Protein AF-A0A318V723-F1 (afdb_monomer_lite)

InterPro domains:
  IPR011990 Tetratricopeptide-like helical domain superfamily [G3DSA:1.25.40.10] (109-263)

Structure (mmCIF, N/CA/C/O backbone):
data_AF-A0A318V723-F1
#
_entry.id   AF-A0A318V723-F1
#
loop_
_atom_site.group_PDB
_atom_site.id
_atom_site.type_symbol
_atom_site.label_atom_id
_atom_site.label_alt_id
_atom_site.label_comp_id
_atom_site.label_asym_id
_atom_site.label_entity_id
_atom_site.label_seq_id
_atom_site.pdbx_PDB_ins_code
_atom_site.Cartn_x
_atom_site.Cartn_y
_atom_site.Cartn_z
_atom_site.occupancy
_atom_site.B_iso_or_equiv
_atom_site.auth_seq_id
_atom_site.auth_comp_id
_atom_site.auth_asym_id
_atom_site.auth_atom_id
_atom_site.pdbx_PDB_model_num
ATOM 1 N N . MET A 1 1 ? -24.963 -4.066 21.886 1.00 45.31 1 MET A N 1
ATOM 2 C CA . MET A 1 1 ? -23.843 -3.308 21.286 1.00 45.31 1 MET A CA 1
ATOM 3 C C . MET A 1 1 ? -23.457 -3.828 19.902 1.00 45.31 1 MET A C 1
ATOM 5 O O . MET A 1 1 ? -23.264 -2.997 19.032 1.00 45.31 1 MET A O 1
ATOM 9 N N . GLU A 1 2 ? -23.459 -5.141 19.628 1.00 50.12 2 GLU A N 1
ATOM 10 C CA . GLU A 1 2 ? -23.098 -5.700 18.300 1.00 50.12 2 GLU A CA 1
ATOM 11 C C . GLU A 1 2 ? -23.891 -5.143 17.096 1.00 50.12 2 GLU A C 1
ATOM 13 O O . GLU A 1 2 ? -23.332 -4.980 16.015 1.00 50.12 2 GLU A O 1
ATOM 18 N N . SER A 1 3 ? -25.178 -4.803 17.256 1.00 54.50 3 SER A N 1
ATOM 19 C CA . SER A 1 3 ? -26.012 -4.340 16.129 1.00 54.50 3 SER A CA 1
ATOM 20 C C . SER A 1 3 ? -25.632 -2.943 15.611 1.00 54.50 3 SER A C 1
ATOM 22 O O . SER A 1 3 ? -25.720 -2.682 14.412 1.00 54.50 3 SER A O 1
ATOM 24 N N . GLU A 1 4 ? -25.192 -2.041 16.494 1.00 52.69 4 GLU A N 1
ATOM 25 C CA . GLU A 1 4 ? -24.885 -0.652 16.124 1.00 52.69 4 GLU A CA 1
ATOM 26 C C . GLU A 1 4 ? -23.544 -0.545 15.404 1.00 52.69 4 GLU A C 1
ATOM 28 O O . GLU A 1 4 ? -23.468 0.089 14.354 1.00 52.69 4 GLU A O 1
ATOM 33 N N . SER A 1 5 ? -22.515 -1.239 15.894 1.00 47.25 5 SER A N 1
ATOM 34 C CA . SER A 1 5 ? -21.193 -1.304 15.259 1.00 47.25 5 SER A CA 1
ATOM 35 C C . SER A 1 5 ? -21.270 -1.949 13.872 1.00 47.25 5 SER A C 1
ATOM 37 O O . SER A 1 5 ? -20.664 -1.460 12.920 1.00 47.25 5 SER A O 1
ATOM 39 N N . MET A 1 6 ? -22.080 -3.005 13.727 1.00 49.47 6 MET A N 1
ATOM 40 C CA . MET A 1 6 ? -22.309 -3.674 12.442 1.00 49.47 6 MET A CA 1
ATOM 41 C C . MET A 1 6 ? -23.119 -2.819 11.468 1.00 49.47 6 MET A C 1
ATOM 43 O O . MET A 1 6 ? -22.823 -2.802 10.272 1.00 49.47 6 MET A O 1
ATOM 47 N N . ASN A 1 7 ? -24.108 -2.069 11.956 1.00 56.56 7 ASN A N 1
ATOM 48 C CA . ASN A 1 7 ? -24.810 -1.090 11.130 1.00 56.56 7 ASN A CA 1
ATOM 49 C C . ASN A 1 7 ? -23.893 0.064 10.723 1.00 56.56 7 ASN A C 1
ATOM 51 O O . ASN A 1 7 ? -23.944 0.474 9.568 1.00 56.56 7 ASN A O 1
ATOM 55 N N . ALA A 1 8 ? -23.014 0.533 11.610 1.00 51.28 8 ALA A N 1
ATOM 56 C CA . ALA A 1 8 ? -22.022 1.556 11.302 1.00 51.28 8 ALA A CA 1
ATOM 57 C C . ALA A 1 8 ? -21.006 1.065 10.263 1.00 51.28 8 ALA A C 1
ATOM 59 O O . ALA A 1 8 ? -20.731 1.791 9.313 1.00 51.28 8 ALA A O 1
ATOM 60 N N . LEU A 1 9 ? -20.523 -0.180 10.368 1.00 51.53 9 LEU A N 1
ATOM 61 C CA . LEU A 1 9 ? -19.643 -0.798 9.372 1.00 51.53 9 LEU A CA 1
ATOM 62 C C . LEU A 1 9 ? -20.353 -0.956 8.023 1.00 51.53 9 LEU A C 1
ATOM 64 O O . LEU A 1 9 ? -19.816 -0.551 6.996 1.00 51.53 9 LEU A O 1
ATOM 68 N N . ARG A 1 10 ? -21.581 -1.490 8.006 1.00 58.88 10 ARG A N 1
ATOM 69 C CA . ARG A 1 10 ? -22.381 -1.627 6.777 1.00 58.88 10 ARG A CA 1
ATOM 70 C C . ARG A 1 10 ? -22.708 -0.273 6.155 1.00 58.88 10 ARG A C 1
ATOM 72 O O . ARG A 1 10 ? -22.668 -0.157 4.934 1.00 58.88 10 ARG A O 1
ATOM 79 N N . MET A 1 11 ? -23.000 0.744 6.964 1.00 60.06 11 MET A N 1
ATOM 80 C CA . MET A 1 11 ? -23.183 2.118 6.499 1.00 60.06 11 MET A CA 1
ATOM 81 C C . MET A 1 11 ? -21.880 2.710 5.974 1.00 60.06 11 MET A C 1
ATOM 83 O O . MET A 1 11 ? -21.921 3.355 4.937 1.00 60.06 11 MET A O 1
ATOM 87 N N . LEU A 1 12 ? -20.736 2.465 6.618 1.00 55.38 12 LEU A N 1
ATOM 88 C CA . LEU A 1 12 ? -19.418 2.900 6.152 1.00 55.38 12 LEU A CA 1
ATOM 89 C C . LEU A 1 12 ? -19.073 2.253 4.813 1.00 55.38 12 LEU A C 1
ATOM 91 O O . LEU A 1 12 ? -18.795 2.985 3.873 1.00 55.38 12 LEU A O 1
ATOM 95 N N . LEU A 1 13 ? -19.173 0.927 4.694 1.00 56.81 13 LEU A N 1
ATOM 96 C CA . LEU A 1 13 ? -18.907 0.165 3.466 1.00 56.81 13 LEU A CA 1
ATOM 97 C C . LEU A 1 13 ? -19.849 0.551 2.315 1.00 56.81 13 LEU A C 1
ATOM 99 O O . LEU A 1 13 ? -19.451 0.551 1.151 1.00 56.81 13 LEU A O 1
ATOM 103 N N . LYS A 1 14 ? -21.096 0.915 2.631 1.00 62.28 14 LYS A N 1
ATOM 104 C CA . LYS A 1 14 ? -22.068 1.435 1.658 1.00 62.28 14 LYS A CA 1
ATOM 105 C C . LYS A 1 14 ? -22.007 2.952 1.485 1.00 62.28 14 LYS A C 1
ATOM 107 O O . LYS A 1 14 ? -22.712 3.475 0.628 1.00 62.28 14 LYS A O 1
ATOM 112 N N . SER A 1 15 ? -21.215 3.669 2.284 1.00 51.78 15 SER A N 1
ATOM 113 C CA . SER A 1 15 ? -21.184 5.126 2.228 1.00 51.78 15 SER A CA 1
ATOM 114 C C . SER A 1 15 ? -20.522 5.574 0.938 1.00 51.78 15 SER A C 1
ATOM 116 O O . SER A 1 15 ? -19.463 5.080 0.546 1.00 51.78 15 SER A O 1
ATOM 118 N N . ASP A 1 16 ? -21.109 6.594 0.330 1.00 46.69 16 ASP A N 1
ATOM 119 C CA . ASP A 1 16 ? -20.532 7.341 -0.779 1.00 46.69 16 ASP A CA 1
ATOM 120 C C . ASP A 1 16 ? -19.065 7.721 -0.537 1.00 46.69 16 ASP A C 1
ATOM 122 O O . ASP A 1 16 ? -18.266 7.726 -1.463 1.00 46.69 16 ASP A O 1
ATOM 126 N N . SER A 1 17 ? -18.695 8.037 0.706 1.00 44.44 17 SER A N 1
ATOM 127 C CA . SER A 1 17 ? -17.329 8.395 1.092 1.00 44.44 17 SER A CA 1
ATOM 128 C C . SER A 1 17 ? -16.369 7.210 0.993 1.00 44.44 17 SER A C 1
ATOM 130 O O . SER A 1 17 ? -15.264 7.387 0.490 1.00 44.44 17 SER A O 1
ATOM 132 N N . TYR A 1 18 ? -16.779 6.009 1.421 1.00 52.25 18 TYR A N 1
ATOM 133 C CA . TYR A 1 18 ? -16.008 4.776 1.234 1.00 52.25 18 TYR A CA 1
ATOM 134 C C . TYR A 1 18 ? -15.944 4.387 -0.237 1.00 52.25 18 TYR A C 1
ATOM 136 O O . TYR A 1 18 ? -14.860 4.095 -0.715 1.00 52.25 18 TYR A O 1
ATOM 144 N N . GLN A 1 19 ? -17.049 4.465 -0.982 1.00 55.81 19 GLN A N 1
ATOM 145 C CA . GLN A 1 19 ? -17.063 4.169 -2.420 1.00 55.81 19 GLN A CA 1
ATOM 146 C C . GLN A 1 19 ? -16.217 5.165 -3.237 1.00 55.81 19 GLN A C 1
ATOM 148 O O . GLN A 1 19 ? -15.505 4.778 -4.164 1.00 55.81 19 GLN A O 1
ATOM 153 N N . ARG A 1 20 ? -16.220 6.451 -2.861 1.00 46.50 20 ARG A N 1
ATOM 154 C CA . ARG A 1 20 ? -15.357 7.492 -3.447 1.00 46.50 20 ARG A CA 1
ATOM 155 C C . ARG A 1 20 ? -13.892 7.336 -3.032 1.00 46.50 20 ARG A C 1
ATOM 157 O O . ARG A 1 20 ? -13.014 7.591 -3.851 1.00 46.50 20 ARG A O 1
ATOM 164 N N . ALA A 1 21 ? -13.617 6.921 -1.792 1.00 43.50 21 ALA A N 1
ATOM 165 C CA . ALA A 1 21 ? -12.259 6.727 -1.273 1.00 43.50 21 ALA A CA 1
ATOM 166 C C . ALA A 1 21 ? -11.627 5.389 -1.691 1.00 43.50 21 ALA A C 1
ATOM 168 O O . ALA A 1 21 ? -10.410 5.321 -1.849 1.00 43.50 21 ALA A O 1
ATOM 169 N N . SER A 1 22 ? -12.426 4.336 -1.885 1.00 51.78 22 SER A N 1
ATOM 170 C CA . SER A 1 22 ? -12.007 3.064 -2.480 1.00 51.78 22 SER A CA 1
ATOM 171 C C . SER A 1 22 ? -11.875 3.181 -3.998 1.00 51.78 22 SER A C 1
ATOM 173 O O . SER A 1 22 ? -11.139 2.411 -4.606 1.00 51.78 22 SER A O 1
ATOM 175 N N . SER A 1 23 ? -12.512 4.186 -4.614 1.00 44.44 23 SER A N 1
ATOM 176 C CA . SER A 1 23 ? -12.465 4.517 -6.047 1.00 44.44 23 SER A CA 1
ATOM 177 C C . SER A 1 23 ? -12.903 3.398 -6.998 1.00 44.44 23 SER A C 1
ATOM 179 O O . SER A 1 23 ? -12.717 3.503 -8.209 1.00 44.44 23 SER A O 1
ATOM 181 N N . LEU A 1 24 ? -13.503 2.334 -6.472 1.00 47.03 24 LEU A N 1
ATOM 182 C CA . LEU A 1 24 ? -13.892 1.162 -7.239 1.00 47.03 24 LEU A CA 1
ATOM 183 C C . LEU A 1 24 ? -15.386 0.913 -6.990 1.00 47.03 24 LEU A C 1
ATOM 185 O O . LEU A 1 24 ? -15.737 0.163 -6.081 1.00 47.03 24 LEU A O 1
ATOM 189 N N . PRO A 1 25 ? -16.285 1.527 -7.782 1.00 46.47 25 PRO A N 1
ATOM 190 C CA . PRO A 1 25 ? -17.696 1.147 -7.843 1.00 46.47 25 PRO A CA 1
ATOM 191 C C . PRO A 1 25 ? -17.840 -0.175 -8.615 1.00 46.47 25 PRO A C 1
ATOM 193 O O . PRO A 1 25 ? -18.522 -0.242 -9.631 1.00 46.47 25 PRO A O 1
ATOM 196 N N . ILE A 1 26 ? -17.094 -1.199 -8.209 1.00 55.22 26 ILE A N 1
ATOM 197 C CA . ILE A 1 26 ? -16.857 -2.403 -9.002 1.00 55.22 26 ILE A CA 1
ATOM 198 C C . ILE A 1 26 ? -17.105 -3.572 -8.085 1.00 55.22 26 ILE A C 1
ATOM 200 O O . ILE A 1 26 ? -16.519 -3.641 -7.001 1.00 55.22 26 ILE A O 1
ATOM 204 N N . SER A 1 27 ? -17.957 -4.491 -8.516 1.00 68.50 27 SER A N 1
ATOM 205 C CA . SER A 1 27 ? -18.089 -5.747 -7.797 1.00 68.50 27 SER A CA 1
ATOM 206 C C . SER A 1 27 ? -16.732 -6.457 -7.787 1.00 68.50 27 SER A C 1
ATOM 208 O O . SER A 1 27 ? -15.978 -6.426 -8.766 1.00 68.50 27 SER A O 1
ATOM 210 N N . SER A 1 28 ? -16.395 -7.106 -6.677 1.00 65.00 28 SER A N 1
ATOM 211 C CA . SER A 1 28 ? -15.207 -7.962 -6.587 1.00 65.00 28 SER A CA 1
ATOM 212 C C . SER A 1 28 ? -15.136 -8.953 -7.753 1.00 65.00 28 SER A C 1
ATOM 214 O O . SER A 1 28 ? -14.061 -9.204 -8.299 1.00 65.00 28 SER A O 1
ATOM 216 N N . GLU A 1 29 ? -16.295 -9.432 -8.207 1.00 74.00 29 GLU A N 1
ATOM 217 C CA . GLU A 1 29 ? -16.449 -10.296 -9.369 1.00 74.00 29 GLU A CA 1
ATOM 218 C C . GLU A 1 29 ? -16.016 -9.630 -10.688 1.00 74.00 29 GLU A C 1
ATOM 220 O O . GLU A 1 29 ? -15.272 -10.232 -11.464 1.00 74.00 29 GLU A O 1
ATOM 225 N N . GLU A 1 30 ? -16.416 -8.384 -10.958 1.00 72.25 30 GLU A N 1
ATOM 226 C CA . GLU A 1 30 ? -15.965 -7.627 -12.137 1.00 72.25 30 GLU A CA 1
ATOM 227 C C . GLU A 1 30 ? -14.457 -7.357 -12.106 1.00 72.25 30 GLU A C 1
ATOM 229 O O . GLU A 1 30 ? -13.786 -7.419 -13.145 1.00 72.25 30 GLU A O 1
ATOM 234 N N . LEU A 1 31 ? -13.900 -7.113 -10.920 1.00 70.62 31 LEU A N 1
ATOM 235 C CA . LEU A 1 31 ? -12.469 -6.897 -10.732 1.00 70.62 31 LEU A CA 1
ATOM 236 C C . LEU A 1 31 ? -11.674 -8.199 -10.928 1.00 70.62 31 LEU A C 1
ATOM 238 O O . LEU A 1 31 ? -10.640 -8.203 -11.602 1.00 70.62 31 LEU A O 1
ATOM 242 N N . LEU A 1 32 ? -12.203 -9.327 -10.444 1.00 76.38 32 LEU A N 1
ATOM 243 C CA . LEU A 1 32 ? -11.656 -10.663 -10.680 1.00 76.38 32 LEU A CA 1
ATOM 244 C C . LEU A 1 32 ? -11.694 -11.023 -12.171 1.00 76.38 32 LEU A C 1
ATOM 246 O O . LEU A 1 32 ? -10.684 -11.458 -12.731 1.00 76.38 32 LEU A O 1
ATOM 250 N N . ARG A 1 33 ? -12.831 -10.787 -12.842 1.00 82.25 33 ARG A N 1
ATOM 251 C CA . ARG A 1 33 ? -12.988 -10.990 -14.294 1.00 82.25 33 ARG A CA 1
ATOM 252 C C . ARG A 1 33 ? -11.999 -10.131 -15.074 1.00 82.25 33 ARG A C 1
ATOM 254 O O . ARG A 1 33 ? -11.328 -10.635 -15.972 1.00 82.25 33 ARG A O 1
ATOM 261 N N . SER A 1 34 ? -11.839 -8.869 -14.685 1.00 76.38 34 SER A N 1
ATOM 262 C CA . SER A 1 34 ? -10.861 -7.941 -15.258 1.00 76.38 34 SER A CA 1
ATOM 263 C C . SER A 1 34 ? -9.422 -8.443 -15.099 1.00 76.38 34 SER A C 1
ATOM 265 O O . SER A 1 34 ? -8.654 -8.465 -16.063 1.00 76.38 34 SER A O 1
ATOM 267 N N . GLN A 1 35 ? -9.049 -8.934 -13.917 1.00 80.88 35 GLN A N 1
ATOM 268 C CA . GLN A 1 35 ? -7.707 -9.464 -13.667 1.00 80.88 35 GLN A CA 1
ATOM 269 C C . GLN A 1 35 ? -7.440 -10.769 -14.436 1.00 80.88 35 GLN A C 1
ATOM 271 O O . GLN A 1 35 ? -6.352 -10.970 -14.985 1.00 80.88 35 GLN A O 1
ATOM 276 N N . GLN A 1 36 ? -8.423 -11.668 -14.509 1.00 86.69 36 GLN A N 1
ATOM 277 C CA . GLN A 1 36 ? -8.334 -12.893 -15.307 1.00 86.69 36 GLN A CA 1
ATOM 278 C C . GLN A 1 36 ? -8.217 -12.577 -16.802 1.00 86.69 36 GLN A C 1
ATOM 280 O O . GLN A 1 36 ? -7.409 -13.194 -17.507 1.00 86.69 36 GLN A O 1
ATOM 285 N N . ALA A 1 37 ? -8.967 -11.581 -17.274 1.00 86.62 37 ALA A N 1
ATOM 286 C CA . ALA A 1 37 ? -8.897 -11.072 -18.633 1.00 86.62 37 ALA A CA 1
ATOM 287 C C . ALA A 1 37 ? -7.502 -10.496 -18.940 1.00 86.62 37 ALA A C 1
ATOM 289 O O . ALA A 1 37 ? -6.914 -10.855 -19.962 1.00 86.62 37 ALA A O 1
ATOM 290 N N . GLU A 1 38 ? -6.908 -9.708 -18.032 1.00 86.56 38 GLU A N 1
ATOM 291 C CA . GLU A 1 38 ? -5.526 -9.225 -18.167 1.00 86.56 38 GLU A CA 1
ATOM 292 C C . GLU A 1 38 ? -4.511 -10.380 -18.178 1.00 86.56 38 GLU A C 1
ATOM 294 O O . GLU A 1 38 ? -3.646 -10.423 -19.057 1.00 86.56 38 GLU A O 1
ATOM 299 N N . LYS A 1 39 ? -4.606 -11.340 -17.244 1.00 87.19 39 LYS A N 1
ATOM 300 C CA . LYS A 1 39 ? -3.708 -12.512 -17.184 1.00 87.19 39 LYS A CA 1
ATOM 301 C C . LYS A 1 39 ? -3.762 -13.308 -18.492 1.00 87.19 39 LYS A C 1
ATOM 303 O O . LYS A 1 39 ? -2.718 -13.686 -19.032 1.00 87.19 39 LYS A O 1
ATOM 308 N N . THR A 1 40 ? -4.961 -13.528 -19.024 1.00 90.75 40 THR A N 1
ATOM 309 C CA . THR A 1 40 ? -5.186 -14.258 -20.280 1.00 90.75 40 THR A CA 1
ATOM 310 C C . THR A 1 40 ? -4.622 -13.491 -21.473 1.00 90.75 40 THR A C 1
ATOM 312 O O . THR A 1 40 ? -3.816 -14.039 -22.230 1.00 90.75 40 THR A O 1
ATOM 315 N N . TRP A 1 41 ? -4.946 -12.200 -21.587 1.00 91.25 41 TRP A N 1
ATOM 316 C CA . TRP A 1 41 ? -4.414 -11.330 -22.633 1.00 91.25 41 TRP A CA 1
ATOM 317 C C . TRP A 1 41 ? -2.886 -11.258 -22.581 1.00 91.25 41 TRP A C 1
ATOM 319 O O . TRP A 1 41 ? -2.220 -11.378 -23.610 1.00 91.25 41 TRP A O 1
ATOM 329 N N . SER A 1 42 ? -2.301 -11.127 -21.387 1.00 86.31 42 SER A N 1
ATOM 330 C CA . SER A 1 42 ? -0.852 -11.060 -21.201 1.00 86.31 42 SER A CA 1
ATOM 331 C C . SER A 1 42 ? -0.166 -12.363 -21.600 1.00 86.31 42 SER A C 1
ATOM 333 O O . SER A 1 42 ? 0.915 -12.304 -22.181 1.00 86.31 42 SER A O 1
ATOM 335 N N . LYS A 1 43 ? -0.760 -13.532 -21.322 1.00 89.50 43 LYS A N 1
ATOM 336 C CA . LYS A 1 43 ? -0.227 -14.825 -21.784 1.00 89.50 43 LYS A CA 1
ATOM 337 C C . LYS A 1 43 ? -0.243 -14.913 -23.311 1.00 89.50 43 LYS A C 1
ATOM 339 O O . LYS A 1 43 ? 0.779 -15.257 -23.900 1.00 89.50 43 LYS A O 1
ATOM 344 N N . GLN A 1 44 ? -1.354 -14.533 -23.941 1.00 89.31 44 GLN A N 1
ATOM 345 C CA . GLN A 1 44 ? -1.508 -14.568 -25.400 1.00 89.31 44 GLN A CA 1
ATOM 346 C C . GLN A 1 44 ? -0.583 -13.569 -26.117 1.00 89.31 44 GLN A C 1
ATOM 348 O O . GLN A 1 44 ? -0.021 -13.879 -27.164 1.00 89.31 44 GLN A O 1
ATOM 353 N N . ASN A 1 45 ? -0.358 -12.390 -25.532 1.00 85.88 45 ASN A N 1
ATOM 354 C CA . ASN A 1 45 ? 0.403 -11.307 -26.161 1.00 85.88 45 ASN A CA 1
ATOM 355 C C . ASN A 1 45 ? 1.873 -11.220 -25.713 1.00 85.88 45 ASN A C 1
ATOM 357 O O . ASN A 1 45 ? 2.616 -10.372 -26.217 1.00 85.88 45 ASN A O 1
ATOM 361 N N . ARG A 1 46 ? 2.338 -12.106 -24.817 1.00 83.50 46 ARG A N 1
ATOM 362 C CA . ARG A 1 46 ? 3.730 -12.117 -24.319 1.00 83.50 46 ARG A CA 1
ATOM 363 C C . ARG A 1 46 ? 4.751 -12.210 -25.455 1.00 83.50 46 ARG A C 1
ATOM 365 O O . ARG A 1 46 ? 5.750 -11.494 -25.453 1.00 83.50 46 ARG A O 1
ATOM 372 N N . LEU A 1 47 ? 4.483 -13.066 -26.439 1.00 82.38 47 LEU A N 1
ATOM 373 C CA . LEU A 1 47 ? 5.381 -13.302 -27.573 1.00 82.38 47 LEU A CA 1
ATOM 374 C C . LEU A 1 47 ? 5.328 -12.178 -28.616 1.00 82.38 47 LEU A C 1
ATOM 376 O O . LEU A 1 47 ? 6.344 -11.872 -29.238 1.00 82.38 47 LEU A O 1
ATOM 380 N N . ALA A 1 48 ? 4.172 -11.532 -28.790 1.00 80.31 48 ALA A N 1
ATOM 381 C CA . ALA A 1 48 ? 4.003 -10.460 -29.770 1.00 80.31 48 ALA A CA 1
ATOM 382 C C . ALA A 1 48 ? 4.860 -9.229 -29.431 1.00 80.31 48 ALA A C 1
ATOM 384 O O . ALA A 1 48 ? 5.458 -8.624 -30.324 1.00 80.31 48 ALA A O 1
ATOM 385 N N . GLY A 1 49 ? 4.972 -8.891 -28.141 1.00 76.69 49 GLY A N 1
ATOM 386 C CA . GLY A 1 49 ? 5.842 -7.807 -27.680 1.00 76.69 49 GLY A CA 1
ATOM 387 C C . GLY A 1 49 ? 7.327 -8.113 -27.869 1.00 76.69 49 GLY A C 1
ATOM 388 O O . GLY A 1 49 ? 8.054 -7.289 -28.423 1.00 76.69 49 GLY A O 1
ATOM 389 N N . LEU A 1 50 ? 7.751 -9.325 -27.490 1.00 78.75 50 LEU A N 1
ATOM 390 C CA . LEU A 1 50 ? 9.145 -9.767 -27.608 1.00 78.75 50 LEU A CA 1
ATOM 391 C C . LEU A 1 50 ? 9.646 -9.757 -29.055 1.00 78.75 50 LEU A C 1
ATOM 393 O O . LEU A 1 50 ? 10.767 -9.326 -29.313 1.00 78.75 50 LEU A O 1
ATOM 397 N N . ARG A 1 51 ? 8.815 -10.178 -30.016 1.00 83.94 51 ARG A N 1
ATOM 398 C CA . ARG A 1 51 ? 9.192 -10.176 -31.440 1.00 83.94 51 ARG A CA 1
ATOM 399 C C . ARG A 1 51 ? 9.505 -8.769 -31.951 1.00 83.94 51 ARG A C 1
ATOM 401 O O . ARG A 1 51 ? 10.516 -8.581 -32.623 1.00 83.94 51 ARG A O 1
ATOM 408 N N . LYS A 1 52 ? 8.681 -7.773 -31.603 1.00 81.25 52 LYS A N 1
ATOM 409 C CA . LYS A 1 52 ? 8.895 -6.379 -32.032 1.00 81.25 52 LYS A CA 1
ATOM 410 C C . LYS A 1 52 ? 10.144 -5.768 -31.396 1.00 81.25 52 LYS A C 1
ATOM 412 O O . LYS A 1 52 ? 10.913 -5.120 -32.098 1.00 81.25 52 LYS A O 1
ATOM 417 N N . SER A 1 53 ? 10.380 -5.997 -30.100 1.00 78.00 53 SER A N 1
ATOM 418 C CA . SER A 1 53 ? 11.594 -5.498 -29.438 1.00 78.00 53 SER A CA 1
ATOM 419 C C . SER A 1 53 ? 12.862 -6.138 -30.000 1.00 78.00 53 SER A C 1
ATOM 421 O O . SER A 1 53 ? 13.860 -5.450 -30.190 1.00 78.00 53 SER A O 1
ATOM 423 N N . LEU A 1 54 ? 12.812 -7.436 -30.311 1.00 83.88 54 LEU A N 1
ATOM 424 C CA . LEU A 1 54 ? 13.951 -8.164 -30.863 1.00 83.88 54 LEU A CA 1
ATOM 425 C C . LEU A 1 54 ? 14.278 -7.690 -32.287 1.00 83.88 54 LEU A C 1
ATOM 427 O O . LEU A 1 54 ? 15.447 -7.508 -32.607 1.00 83.88 54 LEU A O 1
ATOM 431 N N . TYR A 1 55 ? 13.263 -7.384 -33.102 1.00 87.06 55 TYR A N 1
ATOM 432 C CA . TYR A 1 55 ? 13.461 -6.789 -34.427 1.00 87.06 55 TYR A CA 1
ATOM 433 C C . TYR A 1 55 ? 14.129 -5.407 -34.360 1.00 87.06 55 TYR A C 1
ATOM 435 O O . TYR A 1 55 ? 15.078 -5.150 -35.094 1.00 87.06 55 TYR A O 1
ATOM 443 N N . ILE A 1 56 ? 13.685 -4.534 -33.445 1.00 82.62 56 ILE A N 1
ATOM 444 C CA . ILE A 1 56 ? 14.295 -3.206 -33.242 1.00 82.62 56 ILE A CA 1
ATOM 445 C C . ILE A 1 56 ? 15.758 -3.340 -32.801 1.00 82.62 56 ILE A C 1
ATOM 447 O O . ILE A 1 56 ? 16.615 -2.609 -33.291 1.00 82.62 56 ILE A O 1
ATOM 451 N N . LEU A 1 57 ? 16.055 -4.287 -31.907 1.00 82.00 57 LEU A N 1
ATOM 452 C CA . LEU A 1 57 ? 17.413 -4.535 -31.427 1.00 82.00 57 LEU A CA 1
ATOM 453 C C . LEU A 1 57 ? 18.323 -5.060 -32.546 1.00 82.00 57 LEU A C 1
ATOM 455 O O . LEU A 1 57 ? 19.419 -4.536 -32.727 1.00 82.00 57 LEU A O 1
ATOM 459 N N . LEU A 1 58 ? 17.858 -6.033 -33.338 1.00 87.44 58 LEU A N 1
ATOM 460 C CA . LEU A 1 58 ? 18.599 -6.537 -34.500 1.00 87.44 58 LEU A CA 1
ATOM 461 C C . LEU A 1 58 ? 18.862 -5.433 -35.531 1.00 87.44 58 LEU A C 1
ATOM 463 O O . LEU A 1 58 ? 19.972 -5.331 -36.048 1.00 87.44 58 LEU A O 1
ATOM 467 N N . LEU A 1 59 ? 17.872 -4.578 -35.795 1.00 87.88 59 LEU A N 1
ATOM 468 C CA . LEU A 1 59 ? 18.021 -3.447 -36.708 1.00 87.88 59 LEU A CA 1
ATOM 469 C C . LEU A 1 59 ? 19.028 -2.417 -36.169 1.00 87.88 59 LEU A C 1
ATOM 471 O O . LEU A 1 59 ? 19.852 -1.917 -36.928 1.00 87.88 59 LEU A O 1
ATOM 475 N N . GLY A 1 60 ? 19.027 -2.165 -34.856 1.00 83.31 60 GLY A N 1
ATOM 476 C CA . GLY A 1 60 ? 20.031 -1.327 -34.194 1.00 83.31 60 GLY A CA 1
ATOM 477 C C . GLY A 1 60 ? 21.454 -1.880 -34.328 1.00 83.31 60 GLY A C 1
ATOM 478 O O . GLY A 1 60 ? 22.367 -1.136 -34.683 1.00 83.31 60 GLY A O 1
ATOM 479 N N . ILE A 1 61 ? 21.640 -3.190 -34.125 1.00 83.44 61 ILE A N 1
ATOM 480 C CA . ILE A 1 61 ? 22.938 -3.863 -34.313 1.00 83.44 61 ILE A CA 1
ATOM 481 C C . ILE A 1 61 ? 23.406 -3.752 -35.769 1.00 83.44 61 ILE A C 1
ATOM 483 O O . ILE A 1 61 ? 24.572 -3.450 -36.018 1.00 83.44 61 ILE A O 1
ATOM 487 N N . LEU A 1 62 ? 22.507 -3.960 -36.735 1.00 89.19 62 LEU A N 1
ATOM 488 C CA . LEU A 1 62 ? 22.835 -3.831 -38.156 1.00 89.19 62 LEU A CA 1
ATOM 489 C C . LEU A 1 62 ? 23.301 -2.414 -38.509 1.00 89.19 62 LEU A C 1
ATOM 491 O O . LEU A 1 62 ? 24.306 -2.267 -39.201 1.00 89.19 62 LEU A O 1
ATOM 495 N N . VAL A 1 63 ? 22.623 -1.381 -38.001 1.00 85.69 63 VAL A N 1
ATOM 496 C CA . VAL A 1 63 ? 23.016 0.020 -38.226 1.00 85.69 63 VAL A CA 1
ATOM 497 C C . VAL A 1 63 ? 24.396 0.309 -37.634 1.00 85.69 63 VAL A C 1
ATOM 499 O O . VAL A 1 63 ? 25.225 0.911 -38.311 1.00 85.69 63 VAL A O 1
ATOM 502 N N . ILE A 1 64 ? 24.687 -0.165 -36.418 1.00 81.88 64 ILE A N 1
ATOM 503 C CA . ILE A 1 64 ? 26.012 0.009 -35.797 1.00 81.88 64 ILE A CA 1
ATOM 504 C C . ILE A 1 64 ? 27.102 -0.683 -36.612 1.00 81.88 64 ILE A C 1
ATOM 506 O O . ILE A 1 64 ? 28.154 -0.095 -36.861 1.00 81.88 64 ILE A O 1
ATOM 510 N N . ASN A 1 65 ? 26.853 -1.910 -37.069 1.00 83.75 65 ASN A N 1
ATOM 511 C CA . ASN A 1 65 ? 27.816 -2.635 -37.892 1.00 83.75 65 ASN A CA 1
ATOM 512 C C . ASN A 1 65 ? 28.080 -1.917 -39.221 1.00 83.75 65 ASN A C 1
ATOM 514 O O . ASN A 1 65 ? 29.231 -1.826 -39.637 1.00 83.75 65 ASN A O 1
ATOM 518 N N . LEU A 1 66 ? 27.048 -1.353 -39.856 1.00 86.44 66 LEU A N 1
ATOM 519 C CA . LEU A 1 66 ? 27.209 -0.552 -41.072 1.00 86.44 66 LEU A CA 1
ATOM 520 C C . LEU A 1 66 ? 28.031 0.717 -40.820 1.00 86.44 66 LEU A C 1
ATOM 522 O O . LEU A 1 66 ? 28.928 1.016 -41.602 1.00 86.44 66 LEU A O 1
ATOM 526 N N . ILE A 1 67 ? 27.785 1.425 -39.713 1.00 81.69 67 ILE A N 1
ATOM 527 C CA . ILE A 1 67 ? 28.585 2.593 -39.312 1.00 81.69 67 ILE A CA 1
ATOM 528 C C . ILE A 1 67 ? 30.051 2.180 -39.125 1.00 81.69 67 ILE A C 1
ATOM 530 O O . ILE A 1 67 ? 30.940 2.810 -39.688 1.00 81.69 67 ILE A O 1
ATOM 534 N N . ASN A 1 68 ? 30.323 1.082 -38.421 1.00 79.00 68 ASN A N 1
ATOM 535 C CA . ASN A 1 68 ? 31.694 0.610 -38.219 1.00 79.00 68 ASN A CA 1
ATOM 536 C C . ASN A 1 68 ? 32.396 0.234 -39.534 1.00 79.00 68 ASN A C 1
ATOM 538 O O . ASN A 1 68 ? 33.581 0.513 -39.684 1.00 79.00 68 ASN A O 1
ATOM 542 N N . ILE A 1 69 ? 31.680 -0.354 -40.499 1.00 84.06 69 ILE A N 1
ATOM 543 C CA . ILE A 1 69 ? 32.233 -0.673 -41.826 1.00 84.06 69 ILE A CA 1
ATOM 544 C C . ILE A 1 69 ? 32.573 0.605 -42.603 1.00 84.06 69 ILE A C 1
ATOM 546 O O . ILE A 1 69 ? 33.625 0.675 -43.232 1.00 84.06 69 ILE A O 1
ATOM 550 N N . VAL A 1 70 ? 31.704 1.617 -42.552 1.00 82.75 70 VAL A N 1
ATOM 551 C CA . VAL A 1 70 ? 31.884 2.874 -43.296 1.00 82.75 70 VAL A CA 1
ATOM 552 C C . VAL A 1 70 ? 32.977 3.755 -42.678 1.00 82.75 70 VAL A C 1
ATOM 554 O O . VAL A 1 70 ? 33.742 4.380 -43.408 1.00 82.75 70 VAL A O 1
ATOM 557 N N . PHE A 1 71 ? 33.080 3.799 -41.347 1.00 75.19 71 PHE A N 1
ATOM 558 C CA . PHE A 1 71 ? 33.964 4.725 -40.627 1.00 75.19 71 PHE A CA 1
ATOM 559 C C . PHE A 1 71 ? 35.303 4.127 -40.172 1.00 75.19 71 PHE A C 1
ATOM 561 O O . PHE A 1 71 ? 36.095 4.839 -39.556 1.00 75.19 71 PHE A O 1
ATOM 568 N N . ALA A 1 72 ? 35.604 2.866 -40.495 1.00 70.88 72 ALA A N 1
ATOM 569 C CA . ALA A 1 72 ? 36.911 2.255 -40.238 1.00 70.88 72 ALA A CA 1
ATOM 570 C C . ALA A 1 72 ? 37.733 2.061 -41.531 1.00 70.88 72 ALA A C 1
ATOM 572 O O . ALA A 1 72 ? 38.028 0.918 -41.902 1.00 70.88 72 ALA A O 1
ATOM 573 N N . PRO A 1 73 ? 38.137 3.132 -42.247 1.00 67.44 73 PRO A N 1
ATOM 574 C CA . PRO A 1 73 ? 39.031 2.975 -43.383 1.00 67.44 73 PRO A CA 1
ATOM 575 C C . PRO A 1 73 ? 40.392 2.482 -42.878 1.00 67.44 73 PRO A C 1
ATOM 577 O O . PRO A 1 73 ? 41.058 3.133 -42.070 1.00 67.44 73 PRO A O 1
ATOM 580 N N . LYS A 1 74 ? 40.811 1.312 -43.371 1.00 70.56 74 LYS A N 1
ATOM 581 C CA . LYS A 1 74 ? 42.086 0.660 -43.018 1.00 70.56 74 LYS A CA 1
ATOM 582 C C . LYS A 1 74 ? 43.318 1.534 -43.292 1.00 70.56 74 LYS A C 1
ATOM 584 O O . LYS A 1 74 ? 44.378 1.278 -42.734 1.00 70.56 74 LYS A O 1
ATOM 589 N N . GLU A 1 75 ? 43.184 2.563 -44.123 1.00 71.25 75 GLU A N 1
ATOM 590 C CA . GLU A 1 75 ? 44.297 3.384 -44.607 1.00 71.25 75 GLU A CA 1
ATOM 591 C C . GLU A 1 75 ? 44.798 4.439 -43.605 1.00 71.25 75 GLU A C 1
ATOM 593 O O . GLU A 1 75 ? 45.911 4.935 -43.753 1.00 71.25 75 GLU A O 1
ATOM 598 N N . LEU A 1 76 ? 44.052 4.748 -42.536 1.00 64.25 76 LEU A N 1
ATOM 599 C CA . LEU A 1 76 ? 44.491 5.732 -41.528 1.00 64.25 76 LEU A CA 1
ATOM 600 C C . LEU A 1 76 ? 45.540 5.196 -40.536 1.00 64.25 76 LEU A C 1
ATOM 602 O O . LEU A 1 76 ? 46.125 5.975 -39.783 1.00 64.25 76 LEU A O 1
ATOM 606 N N . TYR A 1 77 ? 45.809 3.887 -40.542 1.00 69.19 77 TYR A N 1
ATOM 607 C CA . TYR A 1 77 ? 46.700 3.234 -39.573 1.00 69.19 77 TYR A CA 1
ATOM 608 C C . TYR A 1 77 ? 48.174 3.657 -39.695 1.00 69.19 77 TYR A C 1
ATOM 610 O O . TYR A 1 77 ? 48.938 3.484 -38.751 1.00 69.19 77 TYR A O 1
ATOM 618 N N . GLY A 1 78 ? 48.585 4.208 -40.843 1.00 81.19 78 GLY A N 1
ATOM 619 C CA . GLY A 1 78 ? 49.971 4.628 -41.075 1.00 81.19 78 GLY A CA 1
ATOM 620 C C . GLY A 1 78 ? 50.321 6.018 -40.536 1.00 81.19 78 GLY A C 1
ATOM 621 O O . GLY A 1 78 ? 51.499 6.308 -40.345 1.00 81.19 78 GLY A O 1
ATOM 622 N N . SER A 1 79 ? 49.324 6.873 -40.286 1.00 83.75 79 SER A N 1
ATOM 623 C CA . SER A 1 79 ? 49.547 8.320 -40.114 1.00 83.75 79 SER A CA 1
ATOM 624 C C . SER A 1 79 ? 49.266 8.846 -38.704 1.00 83.75 79 SER A C 1
ATOM 626 O O . SER A 1 79 ? 49.622 9.982 -38.400 1.00 83.75 79 SER A O 1
ATOM 628 N N . VAL A 1 80 ? 48.617 8.058 -37.840 1.00 87.69 80 VAL A N 1
ATOM 629 C CA . VAL A 1 80 ? 48.173 8.494 -36.504 1.00 87.69 80 VAL A CA 1
ATOM 630 C C . VAL A 1 80 ? 48.799 7.604 -35.424 1.00 87.69 80 VAL A C 1
ATOM 632 O O . VAL A 1 80 ? 48.807 6.385 -35.584 1.00 87.69 80 VAL A O 1
ATOM 635 N N . PRO A 1 81 ? 49.290 8.160 -34.297 1.00 93.12 81 PRO A N 1
ATOM 636 C CA . PRO A 1 81 ? 49.771 7.354 -33.179 1.00 93.12 81 PRO A CA 1
ATOM 637 C C . PRO A 1 81 ? 48.713 6.363 -32.670 1.00 93.12 81 PRO A C 1
ATOM 639 O O . PRO A 1 81 ? 47.569 6.742 -32.408 1.00 93.12 81 PRO A O 1
ATOM 642 N N . ASN A 1 82 ? 49.116 5.107 -32.452 1.00 86.88 82 ASN A N 1
ATOM 643 C CA . ASN A 1 82 ? 48.221 4.002 -32.080 1.00 86.88 82 ASN A CA 1
ATOM 644 C C . ASN A 1 82 ? 47.290 4.318 -30.895 1.00 86.88 82 ASN A C 1
ATOM 646 O O . ASN A 1 82 ? 46.116 3.960 -30.920 1.00 86.88 82 ASN A O 1
ATOM 650 N N . TYR A 1 83 ? 47.786 5.004 -29.859 1.00 89.44 83 TYR A N 1
ATOM 651 C CA . TYR A 1 83 ? 46.979 5.319 -28.675 1.00 89.44 83 TYR A CA 1
ATOM 652 C C . TYR A 1 83 ? 45.788 6.229 -29.002 1.00 89.44 83 TYR A C 1
ATOM 654 O O . TYR A 1 83 ? 44.715 6.049 -28.436 1.00 89.44 83 TYR A O 1
ATOM 662 N N . LEU A 1 84 ? 45.957 7.171 -29.935 1.00 87.81 84 LEU A N 1
ATOM 663 C CA . LEU A 1 84 ? 44.921 8.128 -30.317 1.00 87.81 84 LEU A CA 1
ATOM 664 C C . LEU A 1 84 ? 43.850 7.460 -31.188 1.00 87.81 84 LEU A C 1
ATOM 666 O O . LEU A 1 84 ? 42.666 7.765 -31.076 1.00 87.81 84 LEU A O 1
ATOM 670 N N . TYR A 1 85 ? 44.253 6.483 -32.002 1.00 85.12 85 TYR A N 1
ATOM 671 C CA . TYR A 1 85 ? 43.316 5.628 -32.725 1.00 85.12 85 TYR A CA 1
ATOM 672 C C . TYR A 1 85 ? 42.448 4.804 -31.761 1.00 85.12 85 TYR A C 1
ATOM 674 O O . TYR A 1 85 ? 41.219 4.854 -31.837 1.00 85.12 85 TYR A O 1
ATOM 682 N N . TYR A 1 86 ? 43.060 4.091 -30.807 1.00 85.06 86 TYR A N 1
ATOM 683 C CA . TYR A 1 86 ? 42.308 3.254 -29.867 1.00 85.06 86 TYR A CA 1
ATOM 684 C C . TYR A 1 86 ? 41.373 4.058 -28.959 1.00 85.06 86 TYR A C 1
ATOM 686 O O . TYR A 1 86 ? 40.270 3.591 -28.670 1.00 85.06 86 TYR A O 1
ATOM 694 N N . THR A 1 87 ? 41.756 5.268 -28.538 1.00 87.62 87 THR A N 1
ATOM 695 C CA . THR A 1 87 ? 40.863 6.130 -27.748 1.00 87.62 87 THR A CA 1
ATOM 696 C C . THR A 1 87 ? 39.653 6.586 -28.558 1.00 87.62 87 THR A C 1
ATOM 698 O O . THR A 1 87 ? 38.537 6.519 -28.047 1.00 87.62 87 THR A O 1
ATOM 701 N N . LEU A 1 88 ? 39.827 6.977 -29.825 1.00 85.31 88 LEU A N 1
ATOM 702 C CA . LEU A 1 88 ? 38.709 7.341 -30.704 1.00 85.31 88 LEU A CA 1
ATOM 703 C C . LEU A 1 88 ? 37.761 6.164 -30.950 1.00 85.31 88 LEU A C 1
ATOM 705 O O . LEU A 1 88 ? 36.542 6.325 -30.877 1.00 85.31 88 LEU A O 1
ATOM 709 N N . VAL A 1 89 ? 38.312 4.969 -31.177 1.00 83.19 89 VAL A N 1
ATOM 710 C CA . VAL A 1 89 ? 37.522 3.740 -31.317 1.00 83.19 89 VAL A CA 1
ATOM 711 C C . VAL A 1 89 ? 36.733 3.460 -30.036 1.00 83.19 89 VAL A C 1
ATOM 713 O O . VAL A 1 89 ? 35.525 3.231 -30.101 1.00 83.19 89 VAL A O 1
ATOM 716 N N . ALA A 1 90 ? 37.369 3.542 -28.864 1.00 86.69 90 ALA A N 1
ATOM 717 C CA . ALA A 1 90 ? 36.699 3.339 -27.580 1.00 86.69 90 ALA A CA 1
ATOM 718 C C . ALA A 1 90 ? 35.570 4.359 -27.339 1.00 86.69 90 ALA A C 1
ATOM 720 O O . ALA A 1 90 ? 34.470 3.972 -26.940 1.00 86.69 90 ALA A O 1
ATOM 721 N N . ILE A 1 91 ? 35.802 5.643 -27.635 1.00 88.56 91 ILE A N 1
ATOM 722 C CA . ILE A 1 91 ? 34.781 6.699 -27.534 1.00 88.56 91 ILE A CA 1
ATOM 723 C C . ILE A 1 91 ? 33.599 6.399 -28.464 1.00 88.56 91 ILE A C 1
ATOM 725 O O . ILE A 1 91 ? 32.449 6.490 -28.036 1.00 88.56 91 ILE A O 1
ATOM 729 N N . SER A 1 92 ? 33.866 5.992 -29.708 1.00 84.12 92 SER A N 1
ATOM 730 C CA . SER A 1 92 ? 32.822 5.606 -30.666 1.00 84.12 92 SER A CA 1
ATOM 731 C C . SER A 1 92 ? 31.966 4.448 -30.139 1.00 84.12 92 SER A C 1
ATOM 733 O O . SER A 1 92 ? 30.735 4.520 -30.165 1.00 84.12 92 SER A O 1
ATOM 735 N N . TYR A 1 93 ? 32.583 3.406 -29.571 1.00 85.56 93 TYR A N 1
ATOM 736 C CA . TYR A 1 93 ? 31.845 2.300 -28.951 1.00 85.56 93 TYR A CA 1
ATOM 737 C C . TYR A 1 93 ? 30.976 2.756 -27.772 1.00 85.56 93 TYR A C 1
ATOM 739 O O . TYR A 1 93 ? 29.817 2.346 -27.683 1.00 85.56 93 TYR A O 1
ATOM 747 N N . LEU A 1 94 ? 31.490 3.627 -26.899 1.00 89.44 94 LEU A N 1
ATOM 748 C CA . LEU A 1 94 ? 30.720 4.167 -25.774 1.00 89.44 94 LEU A CA 1
ATOM 749 C C . LEU A 1 94 ? 29.523 5.006 -26.244 1.00 89.44 94 LEU A C 1
ATOM 751 O O . LEU A 1 94 ? 28.425 4.853 -25.707 1.00 89.44 94 LEU A O 1
ATOM 755 N N . LEU A 1 95 ? 29.701 5.840 -27.273 1.00 88.00 95 LEU A N 1
ATOM 756 C CA . LEU A 1 95 ? 28.613 6.623 -27.870 1.00 88.00 95 LEU A CA 1
ATOM 757 C C . LEU A 1 95 ? 27.539 5.721 -28.490 1.00 88.00 95 LEU A C 1
ATOM 759 O O . LEU A 1 95 ? 26.349 5.940 -28.264 1.00 88.00 95 LEU A O 1
ATOM 763 N N . ASN A 1 96 ? 27.940 4.672 -29.211 1.00 82.94 96 ASN A N 1
ATOM 764 C CA . ASN A 1 96 ? 27.011 3.696 -29.783 1.00 82.94 96 ASN A CA 1
ATOM 765 C C . ASN A 1 96 ? 26.235 2.928 -28.702 1.00 82.94 96 ASN A C 1
ATOM 767 O O . ASN A 1 96 ? 25.033 2.694 -28.848 1.00 82.94 96 ASN A O 1
ATOM 771 N N . LEU A 1 97 ? 26.893 2.572 -27.595 1.00 86.19 97 LEU A N 1
ATOM 772 C CA . LEU A 1 97 ? 26.252 1.909 -26.460 1.00 86.19 97 LEU A CA 1
ATOM 773 C C . LEU A 1 97 ? 25.250 2.837 -25.758 1.00 86.19 97 LEU A C 1
ATOM 775 O O . LEU A 1 97 ? 24.125 2.422 -25.470 1.00 86.19 97 LEU A O 1
ATOM 779 N N . ALA A 1 98 ? 25.610 4.108 -25.560 1.00 89.19 98 ALA A N 1
ATOM 780 C CA . ALA A 1 98 ? 24.705 5.122 -25.023 1.00 89.19 98 ALA A CA 1
ATOM 781 C C . ALA A 1 98 ? 23.488 5.350 -25.939 1.00 89.19 98 ALA A C 1
ATOM 783 O O . ALA A 1 98 ? 22.353 5.421 -25.459 1.00 89.19 98 ALA A O 1
ATOM 784 N N . LEU A 1 99 ? 23.696 5.394 -27.260 1.00 86.62 99 LEU A N 1
ATOM 785 C CA . LEU A 1 99 ? 22.622 5.517 -28.246 1.00 86.62 99 LEU A CA 1
ATOM 786 C C . LEU A 1 99 ? 21.690 4.296 -28.221 1.00 86.62 99 LEU A C 1
ATOM 788 O O . LEU A 1 99 ? 20.469 4.461 -28.194 1.00 86.62 99 LEU A O 1
ATOM 792 N N . CYS A 1 100 ? 22.242 3.078 -28.161 1.00 84.12 100 CYS A N 1
ATOM 793 C CA . CYS A 1 100 ? 21.458 1.850 -28.000 1.00 84.12 100 CYS A CA 1
ATOM 794 C C . CYS A 1 100 ? 20.593 1.897 -26.746 1.00 84.12 100 CYS A C 1
ATOM 796 O O . CYS A 1 100 ? 19.392 1.630 -26.810 1.00 84.12 100 CYS A O 1
ATOM 798 N N . TRP A 1 101 ? 21.189 2.269 -25.614 1.00 88.31 101 TRP A N 1
ATOM 799 C CA . TRP A 1 101 ? 20.479 2.383 -24.347 1.00 88.31 101 TRP A CA 1
ATOM 800 C C . TRP A 1 101 ? 19.333 3.398 -24.429 1.00 88.31 101 TRP A C 1
ATOM 802 O O . TRP A 1 101 ? 18.206 3.109 -24.022 1.00 88.31 101 TRP A O 1
ATOM 812 N N . TYR A 1 102 ? 19.582 4.562 -25.035 1.00 89.88 102 TYR A N 1
ATOM 813 C CA . TYR A 1 102 ? 18.560 5.584 -25.253 1.00 89.88 102 TYR A CA 1
ATOM 814 C C . TYR A 1 102 ? 17.399 5.078 -26.129 1.00 89.88 102 TYR A C 1
ATOM 816 O O . TYR A 1 102 ? 16.228 5.255 -25.775 1.00 89.88 102 TYR A O 1
ATOM 824 N N . VAL A 1 103 ? 17.700 4.406 -27.247 1.00 86.06 103 VAL A N 1
ATOM 825 C CA . VAL A 1 103 ? 16.686 3.826 -28.143 1.00 86.06 103 VAL A CA 1
ATOM 826 C C . VAL A 1 103 ? 15.874 2.745 -27.427 1.00 86.06 103 VAL A C 1
ATOM 828 O O . VAL A 1 103 ? 14.647 2.721 -27.565 1.00 86.06 103 VAL A O 1
ATOM 8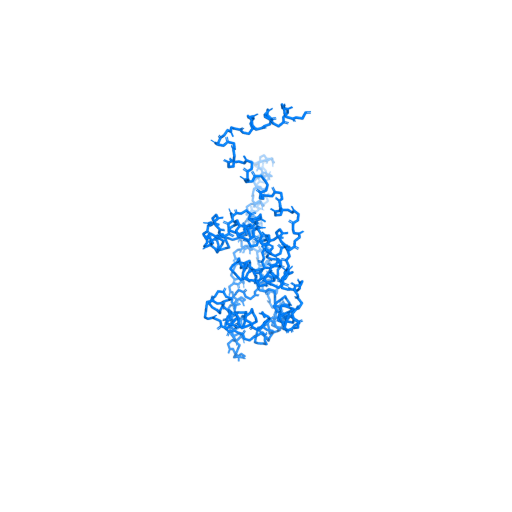31 N N . LEU A 1 104 ? 16.513 1.895 -26.618 1.00 84.88 104 LEU A N 1
ATOM 832 C CA . LEU A 1 104 ? 15.835 0.879 -25.807 1.00 84.88 104 LEU A CA 1
ATOM 833 C C . LEU A 1 104 ? 14.875 1.511 -24.794 1.00 84.88 104 LEU A C 1
ATOM 835 O O . LEU A 1 104 ? 13.703 1.131 -24.752 1.00 84.88 104 LEU A O 1
ATOM 839 N N . LEU A 1 105 ? 15.320 2.523 -24.042 1.00 87.69 105 LEU A N 1
ATOM 840 C CA . LEU A 1 105 ? 14.474 3.238 -23.081 1.00 87.69 105 LEU A CA 1
ATOM 841 C C . LEU A 1 105 ? 13.261 3.894 -23.756 1.00 87.69 105 LEU A C 1
ATOM 843 O O . LEU A 1 105 ? 12.132 3.781 -23.269 1.00 87.69 105 LEU A O 1
ATOM 847 N N . LYS A 1 106 ? 13.469 4.564 -24.897 1.00 87.44 106 LYS A N 1
ATOM 848 C CA . LYS A 1 106 ? 12.387 5.227 -25.639 1.00 87.44 106 LYS A CA 1
ATOM 849 C C . LYS A 1 106 ? 11.400 4.211 -26.220 1.00 87.44 106 LYS A C 1
ATOM 851 O O . LYS A 1 106 ? 10.189 4.397 -26.096 1.00 87.44 106 LYS A O 1
ATOM 856 N N . SER A 1 107 ? 11.902 3.111 -26.781 1.00 83.50 107 SER A N 1
ATOM 857 C CA . SER A 1 107 ? 11.081 2.021 -27.327 1.00 83.50 107 SER A CA 1
ATOM 858 C C . SER A 1 107 ? 10.255 1.340 -26.242 1.00 83.50 107 SER A C 1
ATOM 860 O O . SER A 1 107 ? 9.081 1.048 -26.458 1.00 83.50 107 SER A O 1
ATOM 862 N N . PHE A 1 108 ? 10.828 1.153 -25.051 1.00 83.69 108 PHE A N 1
ATOM 863 C CA . PHE A 1 108 ? 10.128 0.585 -23.905 1.00 83.69 108 PHE A CA 1
ATOM 864 C C . PHE A 1 108 ? 8.952 1.460 -23.451 1.00 83.69 108 PHE A C 1
ATOM 866 O O . PHE A 1 108 ? 7.852 0.944 -23.253 1.00 83.69 108 PHE A O 1
ATOM 873 N N . LYS A 1 109 ? 9.126 2.788 -23.378 1.00 86.19 109 LYS A N 1
ATOM 874 C CA . LYS A 1 109 ? 8.024 3.721 -23.066 1.00 86.19 109 LYS A CA 1
ATOM 875 C C . LYS A 1 109 ? 6.907 3.668 -24.114 1.00 86.19 109 LYS A C 1
ATOM 877 O O . LYS A 1 109 ? 5.731 3.594 -23.761 1.00 86.19 109 LYS A O 1
ATOM 882 N N . THR A 1 110 ? 7.253 3.667 -25.401 1.00 84.81 110 THR A N 1
ATOM 883 C CA . THR A 1 110 ? 6.267 3.556 -26.493 1.00 84.81 110 THR A CA 1
ATOM 884 C C . THR A 1 110 ? 5.546 2.207 -26.471 1.00 84.81 110 THR A C 1
ATOM 886 O O . THR A 1 110 ? 4.334 2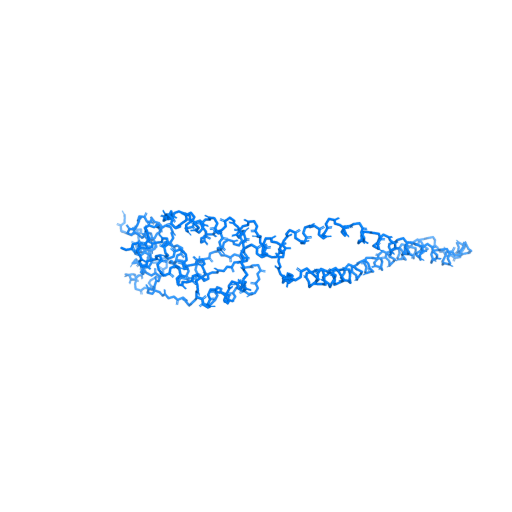.140 -26.693 1.00 84.81 110 THR A O 1
ATOM 889 N N . PHE A 1 111 ? 6.268 1.132 -26.148 1.00 82.44 111 PHE A N 1
ATOM 890 C CA . PHE A 1 111 ? 5.708 -0.204 -25.985 1.00 82.44 111 PHE A CA 1
ATOM 891 C C . PHE A 1 111 ? 4.716 -0.266 -24.822 1.00 82.44 111 PHE A C 1
ATOM 893 O O . PHE A 1 111 ? 3.629 -0.812 -24.995 1.00 82.44 111 PHE A O 1
ATOM 900 N N . GLN A 1 112 ? 5.036 0.336 -23.671 1.00 83.56 112 GLN A N 1
ATOM 901 C CA . GLN A 1 112 ? 4.107 0.417 -22.541 1.00 83.56 112 GLN A CA 1
ATOM 902 C C . GLN A 1 112 ? 2.805 1.128 -22.926 1.00 83.56 112 GLN A C 1
ATOM 904 O O . GLN A 1 112 ? 1.734 0.586 -22.668 1.00 83.56 112 GLN A O 1
ATOM 909 N N . LYS A 1 113 ? 2.884 2.276 -23.617 1.00 86.31 113 LYS A N 1
ATOM 910 C CA . LYS A 1 113 ? 1.697 3.006 -24.101 1.00 86.31 113 LYS A CA 1
ATOM 911 C C . LYS A 1 113 ? 0.862 2.185 -25.085 1.00 86.31 113 LYS A C 1
ATOM 913 O O . LYS A 1 113 ? -0.353 2.112 -24.950 1.00 86.31 113 LYS A O 1
ATOM 918 N N . SER A 1 114 ? 1.516 1.530 -26.044 1.00 84.94 114 SER A N 1
ATOM 919 C CA . SER A 1 114 ? 0.834 0.692 -27.044 1.00 84.94 114 SER A CA 1
ATOM 920 C C . SER A 1 114 ? 0.186 -0.540 -26.413 1.00 84.94 114 SER A C 1
ATOM 922 O O . SER A 1 114 ? -0.885 -0.975 -26.819 1.00 84.94 114 SER A O 1
ATOM 924 N N . ARG A 1 115 ? 0.836 -1.125 -25.403 1.00 84.81 115 ARG A N 1
ATOM 925 C CA . ARG A 1 115 ? 0.273 -2.227 -24.624 1.00 84.81 115 ARG A CA 1
ATOM 926 C C . ARG A 1 115 ? -0.951 -1.765 -23.838 1.00 84.81 115 ARG A C 1
ATOM 928 O O . ARG A 1 115 ? -1.925 -2.504 -23.801 1.00 84.81 115 ARG A O 1
ATOM 935 N N . LEU A 1 116 ? -0.892 -0.579 -23.231 1.00 85.25 116 LEU A N 1
ATOM 936 C CA . LEU A 1 116 ? -2.008 -0.003 -22.485 1.00 85.25 116 LEU A CA 1
ATOM 937 C C . LEU A 1 116 ? -3.229 0.195 -23.391 1.00 85.25 116 LEU A C 1
ATOM 939 O O . LEU A 1 116 ? -4.303 -0.284 -23.054 1.00 85.25 116 LEU A O 1
ATOM 943 N N . SER A 1 117 ? -3.045 0.790 -24.575 1.00 89.38 117 SER A N 1
ATOM 944 C CA . SER A 1 117 ? -4.149 1.023 -25.515 1.00 89.38 117 SER A CA 1
ATOM 945 C C . SER A 1 117 ? -4.743 -0.272 -26.077 1.00 89.38 117 SER A C 1
ATOM 947 O O . SER A 1 117 ? -5.957 -0.380 -26.225 1.00 89.38 117 SER A O 1
ATOM 949 N N . LEU A 1 118 ? -3.919 -1.288 -26.359 1.00 88.38 118 LEU A N 1
ATOM 950 C CA . LEU A 1 118 ? -4.417 -2.604 -26.774 1.00 88.38 118 LEU A CA 1
ATOM 951 C C . LEU A 1 118 ? -5.177 -3.316 -25.650 1.00 88.38 118 LEU A C 1
ATOM 953 O O . LEU A 1 118 ? -6.161 -4.002 -25.925 1.00 88.38 118 LEU A O 1
ATOM 957 N N . LEU A 1 119 ? -4.727 -3.162 -24.401 1.00 85.88 119 LEU A N 1
ATOM 958 C CA . LEU A 1 119 ? -5.430 -3.693 -23.237 1.00 85.88 119 LEU A CA 1
ATOM 959 C C . LEU A 1 119 ? -6.784 -2.985 -23.081 1.00 85.88 119 LEU A C 1
ATOM 961 O O . LEU A 1 119 ? -7.803 -3.654 -22.984 1.00 85.88 119 LEU A O 1
ATOM 965 N N . GLU A 1 120 ? -6.821 -1.657 -23.169 1.00 88.62 120 GLU A N 1
ATOM 966 C CA . GLU A 1 120 ? -8.054 -0.863 -23.113 1.00 88.62 120 GLU A CA 1
ATOM 967 C C . GLU A 1 120 ? -9.051 -1.264 -24.213 1.00 88.62 120 GLU A C 1
ATOM 969 O O . GLU A 1 120 ? -10.225 -1.514 -23.937 1.00 88.62 120 GLU A O 1
ATOM 974 N N . GLN A 1 121 ? -8.585 -1.427 -25.456 1.00 91.62 121 GLN A N 1
ATOM 975 C CA . GLN A 1 121 ? -9.417 -1.917 -26.560 1.00 91.62 121 GLN A CA 1
ATOM 976 C C . GLN A 1 121 ? -9.940 -3.334 -26.313 1.00 91.62 121 GLN A C 1
ATOM 978 O O . GLN A 1 121 ? -11.097 -3.624 -26.622 1.00 91.62 121 GLN A O 1
ATOM 983 N N . TYR A 1 122 ? -9.108 -4.222 -25.763 1.00 88.88 122 TYR A N 1
ATOM 984 C CA . TYR A 1 122 ? -9.520 -5.577 -25.413 1.00 88.88 122 TYR A CA 1
ATOM 985 C C . TYR A 1 122 ? -10.608 -5.567 -24.336 1.00 88.88 122 TYR A C 1
ATOM 987 O O . TYR A 1 122 ? -11.614 -6.256 -24.482 1.00 88.88 122 TYR A O 1
ATOM 995 N N . PHE A 1 123 ? -10.453 -4.752 -23.296 1.00 88.44 123 PHE A N 1
ATOM 996 C CA . PHE A 1 123 ? -11.461 -4.588 -22.252 1.00 88.44 123 PHE A CA 1
ATOM 997 C C . PHE A 1 123 ? -12.769 -4.034 -22.823 1.00 88.44 123 PHE A C 1
ATOM 999 O O . PHE A 1 123 ? -13.816 -4.660 -22.658 1.00 88.44 123 PHE A O 1
ATOM 1006 N N . LYS A 1 124 ? -12.697 -2.961 -23.622 1.00 91.31 124 LYS A N 1
ATOM 1007 C CA . LYS A 1 124 ? -13.856 -2.374 -24.310 1.00 91.31 124 LYS A CA 1
ATOM 1008 C C . LYS A 1 124 ? -14.586 -3.389 -25.194 1.00 91.31 124 LYS A C 1
ATOM 1010 O O . LYS A 1 124 ? -15.811 -3.446 -25.179 1.00 91.31 124 LYS A O 1
ATOM 1015 N N . LYS A 1 125 ? -13.850 -4.222 -25.940 1.00 94.00 125 LYS A N 1
ATOM 1016 C CA . LYS A 1 125 ? -14.422 -5.273 -26.800 1.00 94.00 125 LYS A CA 1
ATOM 1017 C C . LYS A 1 125 ? -15.176 -6.343 -26.003 1.00 94.00 125 LYS A C 1
ATOM 1019 O O . LYS A 1 125 ? -16.150 -6.888 -26.507 1.00 94.00 125 LYS A O 1
ATOM 1024 N N . ASN A 1 126 ? -14.727 -6.640 -24.786 1.00 88.69 126 ASN A N 1
ATOM 1025 C CA . ASN A 1 126 ? -15.357 -7.622 -23.903 1.00 88.69 126 ASN A CA 1
ATOM 1026 C C . ASN A 1 126 ? -16.387 -6.996 -22.946 1.00 88.69 126 ASN A C 1
ATOM 1028 O O . ASN A 1 126 ? -16.850 -7.680 -22.039 1.00 88.69 126 ASN A O 1
ATOM 1032 N N . ASN A 1 127 ? -16.738 -5.717 -23.135 1.00 90.31 127 ASN A N 1
ATOM 1033 C CA . ASN A 1 127 ? -17.617 -4.961 -22.242 1.00 90.31 127 ASN A CA 1
ATOM 1034 C C . ASN A 1 127 ? -17.141 -4.973 -20.772 1.00 90.31 127 ASN A C 1
ATOM 1036 O O . ASN A 1 127 ? -17.944 -5.031 -19.847 1.00 90.31 127 ASN A O 1
ATOM 1040 N N . LEU A 1 128 ? -15.819 -4.962 -20.571 1.00 86.06 128 LEU A N 1
ATOM 1041 C CA . LEU A 1 128 ? -15.167 -4.874 -19.266 1.00 86.06 128 LEU A CA 1
ATOM 1042 C C . LEU A 1 128 ? -14.665 -3.449 -19.043 1.00 86.06 128 LEU A C 1
ATOM 1044 O O . LEU A 1 128 ? -14.203 -2.785 -19.976 1.00 86.06 128 LEU A O 1
ATOM 1048 N N . VAL A 1 129 ? -14.694 -2.993 -17.796 1.00 77.25 129 VAL A N 1
ATOM 1049 C CA . VAL A 1 129 ? -14.154 -1.684 -17.429 1.00 77.25 129 VAL A CA 1
ATOM 1050 C C . VAL A 1 129 ? -12.638 -1.789 -17.268 1.00 77.25 129 VAL A C 1
ATOM 1052 O O . VAL A 1 129 ? -12.118 -2.658 -16.571 1.00 77.25 129 VAL A O 1
ATOM 1055 N N . PHE A 1 130 ? -11.911 -0.915 -17.958 1.00 77.88 130 PHE A N 1
ATOM 1056 C CA . PHE A 1 130 ? -10.456 -0.883 -17.919 1.00 77.88 130 PHE A CA 1
ATOM 1057 C C . PHE A 1 130 ? -9.960 -0.022 -16.754 1.00 77.88 130 PHE A C 1
ATOM 1059 O O . PHE A 1 130 ? -10.213 1.181 -16.715 1.00 77.88 130 PHE A O 1
ATOM 1066 N N . TYR A 1 131 ? -9.200 -0.621 -15.838 1.00 75.00 131 TYR A N 1
ATOM 1067 C CA . TYR A 1 131 ? -8.591 0.100 -14.721 1.00 75.00 131 TYR A CA 1
ATOM 1068 C C . TYR A 1 131 ? -7.099 0.265 -14.971 1.00 75.00 131 TYR A C 1
ATOM 1070 O O . TYR A 1 131 ? -6.317 -0.670 -14.815 1.00 75.00 131 TYR A O 1
ATOM 1078 N N . GLU A 1 132 ? -6.677 1.477 -15.318 1.00 68.25 132 GLU A N 1
ATOM 1079 C CA . GLU A 1 132 ? -5.262 1.778 -15.570 1.00 68.25 132 GLU A CA 1
ATOM 1080 C C . GLU A 1 132 ? -4.374 1.425 -14.359 1.00 68.25 132 GLU A C 1
ATOM 1082 O O . GLU A 1 132 ? -3.239 0.967 -14.503 1.00 68.25 132 GLU A O 1
ATOM 1087 N N . LYS A 1 133 ? -4.934 1.564 -13.151 1.00 65.50 133 LYS A N 1
ATOM 1088 C CA . LYS A 1 133 ? -4.274 1.286 -11.873 1.00 65.50 133 LYS A CA 1
ATOM 1089 C C . LYS A 1 133 ? -4.539 -0.119 -11.319 1.00 65.50 133 LYS A C 1
ATOM 1091 O O . LYS A 1 133 ? -4.173 -0.366 -10.175 1.00 65.50 133 LYS A O 1
ATOM 1096 N N . ILE A 1 134 ? -5.100 -1.061 -12.092 1.00 64.38 134 ILE A N 1
ATOM 1097 C CA . ILE A 1 134 ? -5.397 -2.421 -11.587 1.00 64.38 134 ILE A CA 1
ATOM 1098 C C . ILE A 1 134 ? -4.150 -3.127 -11.039 1.00 64.38 134 ILE A C 1
ATOM 1100 O O . ILE A 1 134 ? -4.242 -3.898 -10.095 1.00 64.38 134 ILE A O 1
ATOM 1104 N N . LYS A 1 135 ? -2.962 -2.809 -11.569 1.00 61.12 135 LYS A N 1
ATOM 1105 C CA . LYS A 1 135 ? -1.687 -3.361 -11.083 1.00 61.12 135 LYS A CA 1
ATOM 1106 C C . LYS A 1 135 ? -1.297 -2.904 -9.681 1.00 61.12 135 LYS A C 1
ATOM 1108 O O . LYS A 1 135 ? -0.474 -3.559 -9.057 1.00 61.12 135 LYS A O 1
ATOM 1113 N N . LEU A 1 136 ? -1.843 -1.781 -9.220 1.00 54.19 136 LEU A N 1
ATOM 1114 C CA . LEU A 1 136 ? -1.638 -1.275 -7.862 1.00 54.19 136 LEU A CA 1
ATOM 1115 C C . LEU A 1 136 ? -2.601 -1.930 -6.864 1.00 54.19 136 LEU A C 1
ATOM 1117 O O . LEU A 1 136 ? -2.503 -1.688 -5.666 1.00 54.19 136 LEU A O 1
ATOM 1121 N N . ILE A 1 137 ? -3.548 -2.728 -7.357 1.00 56.28 137 ILE A N 1
ATOM 1122 C CA . ILE A 1 137 ? -4.568 -3.384 -6.557 1.00 56.28 137 ILE A CA 1
ATOM 1123 C C . ILE A 1 137 ? -4.234 -4.875 -6.527 1.00 56.28 137 ILE A C 1
ATOM 1125 O O . ILE A 1 137 ? -4.338 -5.571 -7.541 1.00 56.28 137 ILE A O 1
ATOM 1129 N N . ASN A 1 138 ? -3.837 -5.394 -5.364 1.00 61.28 138 ASN A N 1
ATOM 1130 C CA . ASN A 1 138 ? -3.700 -6.834 -5.194 1.00 61.28 138 ASN A CA 1
ATOM 1131 C C . ASN A 1 138 ? -5.102 -7.450 -5.107 1.00 61.28 138 ASN A C 1
ATOM 1133 O O . ASN A 1 138 ? -5.731 -7.478 -4.052 1.00 61.28 138 ASN A O 1
ATOM 1137 N N . VAL A 1 139 ? -5.609 -7.912 -6.247 1.00 63.75 139 VAL A N 1
ATOM 1138 C CA . VAL A 1 139 ? -6.948 -8.509 -6.357 1.00 63.75 139 VAL A CA 1
ATOM 1139 C C . VAL A 1 139 ? -7.112 -9.713 -5.437 1.00 63.75 139 VAL A C 1
ATOM 1141 O O . VAL A 1 139 ? -8.162 -9.860 -4.824 1.00 63.75 139 VAL A O 1
ATOM 1144 N N . ASP A 1 140 ? -6.072 -10.537 -5.283 1.00 63.25 140 ASP A N 1
ATOM 1145 C CA . ASP A 1 140 ? -6.121 -11.691 -4.380 1.00 63.25 140 ASP A CA 1
ATOM 1146 C C . ASP A 1 140 ? -6.307 -11.219 -2.932 1.00 63.25 140 ASP A C 1
ATOM 1148 O O . ASP A 1 140 ? -7.045 -11.828 -2.161 1.00 63.25 140 ASP A O 1
ATOM 1152 N N . ALA A 1 141 ? -5.719 -10.075 -2.582 1.00 59.41 141 ALA A N 1
ATOM 1153 C CA . ALA A 1 141 ? -5.918 -9.467 -1.280 1.00 59.41 141 ALA A CA 1
ATOM 1154 C C . ALA A 1 141 ? -7.284 -8.786 -1.114 1.00 59.41 141 ALA A C 1
ATOM 1156 O O . ALA A 1 141 ? -7.821 -8.828 -0.017 1.00 59.41 141 ALA A O 1
ATOM 1157 N N . LEU A 1 142 ? -7.876 -8.222 -2.174 1.00 58.38 142 LEU A N 1
ATOM 1158 C CA . LEU A 1 142 ? -9.270 -7.743 -2.168 1.00 58.38 142 LEU A CA 1
ATOM 1159 C C . LEU A 1 142 ? -10.276 -8.890 -1.999 1.00 58.38 142 LEU A C 1
ATOM 1161 O O . LEU A 1 142 ? -11.257 -8.749 -1.280 1.00 58.38 142 LEU A O 1
ATOM 1165 N N . VAL A 1 143 ? -10.037 -10.031 -2.645 1.00 66.00 143 VAL A N 1
ATOM 1166 C CA . VAL A 1 143 ? -10.885 -11.226 -2.513 1.00 66.00 143 VAL A CA 1
ATOM 1167 C C . VAL A 1 143 ? -10.727 -11.842 -1.127 1.00 66.00 143 VAL A C 1
ATOM 1169 O O . VAL A 1 143 ? -11.712 -12.221 -0.499 1.00 66.00 143 VAL A O 1
ATOM 1172 N N . ASN A 1 144 ? -9.494 -11.929 -0.623 1.00 64.81 144 ASN A N 1
ATOM 1173 C CA . ASN A 1 144 ? -9.258 -12.342 0.758 1.00 64.81 144 ASN A CA 1
ATOM 1174 C C . ASN A 1 144 ? -9.888 -11.349 1.729 1.00 64.81 144 ASN A C 1
ATOM 1176 O O . ASN A 1 144 ? -10.466 -11.771 2.718 1.00 64.81 144 ASN A O 1
ATOM 1180 N N . LEU A 1 145 ? -9.844 -10.054 1.423 1.00 62.22 145 LEU A N 1
ATOM 1181 C CA . LEU A 1 145 ? -10.528 -9.032 2.191 1.00 62.22 145 LEU A CA 1
ATOM 1182 C C . LEU A 1 145 ? -12.037 -9.274 2.225 1.00 62.22 145 LEU A C 1
ATOM 1184 O O . LEU A 1 145 ? -12.609 -9.310 3.302 1.00 62.22 145 LEU A O 1
ATOM 1188 N N . GLU A 1 146 ? -12.694 -9.464 1.088 1.00 64.19 146 GLU A N 1
ATOM 1189 C CA . GLU A 1 146 ? -14.134 -9.724 1.072 1.00 64.19 146 GLU A CA 1
ATOM 1190 C C . GLU A 1 146 ? -14.478 -10.971 1.896 1.00 64.19 146 GLU A C 1
ATOM 1192 O O . GLU A 1 146 ? -15.372 -10.921 2.733 1.00 64.19 146 GLU A O 1
ATOM 1197 N N . LYS A 1 147 ? -13.666 -12.032 1.791 1.00 68.19 147 LYS A N 1
ATOM 1198 C CA . LYS A 1 147 ? -13.777 -13.215 2.657 1.00 68.19 147 LYS A CA 1
ATOM 1199 C C . LYS A 1 147 ? -13.546 -12.906 4.133 1.00 68.19 147 LYS A C 1
ATOM 1201 O O . LYS A 1 147 ? -14.225 -13.483 4.972 1.00 68.19 147 LYS A O 1
ATOM 1206 N N . HIS A 1 148 ? -12.600 -12.031 4.471 1.00 65.44 148 HIS A N 1
ATOM 1207 C CA . HIS A 1 148 ? -12.371 -11.583 5.844 1.00 65.44 148 HIS A CA 1
ATOM 1208 C C . HIS A 1 148 ? -13.524 -10.713 6.345 1.00 65.44 148 HIS A C 1
ATOM 1210 O O . HIS A 1 148 ? -13.873 -10.826 7.510 1.00 65.44 148 HIS A O 1
ATOM 1216 N N . ILE A 1 149 ? -14.154 -9.905 5.487 1.00 62.69 149 ILE A N 1
ATOM 1217 C CA . ILE A 1 149 ? -15.346 -9.120 5.820 1.00 62.69 149 ILE A CA 1
ATOM 1218 C C . ILE A 1 149 ? -16.535 -10.057 6.054 1.00 62.69 149 ILE A C 1
ATOM 1220 O O . ILE A 1 149 ? -17.176 -9.950 7.092 1.00 62.69 149 ILE A O 1
ATOM 1224 N N . GLU A 1 150 ? -16.787 -11.017 5.164 1.00 65.38 150 GLU A N 1
ATOM 1225 C CA . GLU A 1 150 ? -17.825 -12.045 5.327 1.00 65.38 150 GLU A CA 1
ATOM 1226 C C . GLU A 1 150 ? -17.570 -12.933 6.555 1.00 65.38 150 GLU A C 1
ATOM 1228 O O . GLU A 1 150 ? -18.490 -13.257 7.303 1.00 65.38 150 GLU A O 1
ATOM 1233 N N . ALA A 1 151 ? -16.313 -13.293 6.825 1.00 64.00 151 ALA A N 1
ATOM 1234 C CA . ALA A 1 151 ? -15.935 -13.984 8.054 1.00 64.00 151 ALA A CA 1
ATOM 1235 C C . ALA A 1 151 ? -16.123 -13.080 9.284 1.00 64.00 151 ALA A C 1
ATOM 1237 O O . ALA A 1 151 ? -16.586 -13.552 10.320 1.00 64.00 151 ALA A O 1
ATOM 1238 N N . SER A 1 152 ? -15.846 -11.779 9.165 1.00 57.72 152 SER A N 1
ATOM 1239 C CA . SER A 1 152 ? -16.075 -10.782 10.215 1.00 57.72 152 SER A CA 1
ATOM 1240 C C . SER A 1 152 ? -17.550 -10.427 10.404 1.00 57.72 152 SER A C 1
ATOM 1242 O O . SER A 1 152 ? -17.900 -9.888 11.447 1.00 57.72 152 SER A O 1
ATOM 1244 N N . GLU A 1 153 ? -18.450 -10.797 9.482 1.00 56.25 153 GLU A N 1
ATOM 1245 C CA . GLU A 1 153 ? -19.889 -10.795 9.772 1.00 56.25 153 GLU A CA 1
ATOM 1246 C C . GLU A 1 153 ? -20.233 -11.777 10.907 1.00 56.25 153 GLU A C 1
ATOM 1248 O O . GLU A 1 153 ? -21.288 -11.650 11.524 1.00 56.25 153 GLU A O 1
ATOM 1253 N N . LYS A 1 154 ? -19.314 -12.697 11.248 1.00 61.41 154 LYS A N 1
ATOM 1254 C CA . LYS A 1 154 ? -19.337 -13.511 12.475 1.00 61.41 154 LYS A CA 1
ATOM 1255 C C . LYS A 1 154 ? -18.538 -12.899 13.643 1.00 61.41 154 LYS A C 1
ATOM 1257 O O . LYS A 1 154 ? -18.220 -13.610 14.589 1.00 61.41 154 LYS A O 1
ATOM 1262 N N . ALA A 1 155 ? -18.249 -11.598 13.582 1.00 58.00 155 ALA A N 1
ATOM 1263 C CA . ALA A 1 155 ? -17.638 -10.762 14.618 1.00 58.00 155 ALA A CA 1
ATOM 1264 C C . ALA A 1 155 ? -16.291 -11.263 15.168 1.00 58.00 155 ALA A C 1
ATOM 1266 O O . ALA A 1 155 ? -16.011 -11.120 16.357 1.00 58.00 155 ALA A O 1
ATOM 1267 N N . ASP A 1 156 ? -15.424 -11.813 14.313 1.00 84.56 156 ASP A N 1
ATOM 1268 C CA . ASP A 1 156 ? -14.042 -12.050 14.726 1.00 84.56 156 ASP A CA 1
ATOM 1269 C C . ASP A 1 156 ? -13.284 -10.716 14.812 1.00 84.56 156 ASP A C 1
ATOM 1271 O O . ASP A 1 156 ? -12.871 -10.115 13.815 1.00 84.56 156 ASP A O 1
ATOM 1275 N N . VAL A 1 157 ? -13.156 -10.238 16.044 1.00 88.62 157 VAL A N 1
ATOM 1276 C CA . VAL A 1 157 ? -12.504 -8.987 16.425 1.00 88.62 157 VAL A CA 1
ATOM 1277 C C . VAL A 1 157 ? -11.053 -8.929 15.929 1.00 88.62 157 VAL A C 1
ATOM 1279 O O . VAL A 1 157 ? -10.590 -7.866 15.497 1.00 88.62 157 VAL A O 1
ATOM 1282 N N . ASP A 1 158 ? -10.363 -10.072 15.921 1.00 89.56 158 ASP A N 1
ATOM 1283 C CA . ASP A 1 158 ? -8.973 -10.178 15.477 1.00 89.56 158 ASP A CA 1
ATOM 1284 C C . ASP A 1 158 ? -8.861 -9.959 13.963 1.00 89.56 158 ASP A C 1
ATOM 1286 O O . ASP A 1 158 ? -7.973 -9.241 13.499 1.00 89.56 158 ASP A O 1
ATOM 1290 N N . SER A 1 159 ? -9.814 -10.476 13.181 1.00 83.94 159 SER A N 1
ATOM 1291 C CA . SER A 1 159 ? -9.865 -10.264 11.729 1.00 83.94 159 SER A CA 1
ATOM 1292 C C . SER A 1 159 ? -10.013 -8.781 11.354 1.00 83.94 159 SER A C 1
ATOM 1294 O O . SER A 1 159 ? -9.354 -8.312 10.422 1.00 83.94 159 SER A O 1
ATOM 1296 N N . LEU A 1 160 ? -10.823 -8.008 12.090 1.00 84.50 160 LEU A N 1
ATOM 1297 C CA . LEU A 1 160 ? -10.958 -6.560 11.863 1.00 84.50 160 LEU A CA 1
ATOM 1298 C C . LEU A 1 160 ? -9.664 -5.801 12.186 1.00 84.50 160 LEU A C 1
ATOM 1300 O O . LEU A 1 160 ? -9.284 -4.879 11.458 1.00 84.50 160 LEU A O 1
ATOM 1304 N N . PHE A 1 161 ? -8.973 -6.194 13.259 1.00 91.88 161 PHE A N 1
ATOM 1305 C CA . PHE A 1 161 ? -7.677 -5.624 13.617 1.00 91.88 161 PHE A CA 1
ATOM 1306 C C . PHE A 1 161 ? -6.607 -5.927 12.567 1.00 91.88 161 PHE A C 1
ATOM 1308 O O . PHE A 1 161 ? -5.939 -5.007 12.091 1.00 91.88 161 PHE A O 1
ATOM 1315 N N . GLU A 1 162 ? -6.450 -7.196 12.188 1.00 89.12 162 GLU A N 1
ATOM 1316 C CA . GLU A 1 162 ? -5.473 -7.618 11.184 1.00 89.12 162 GLU A CA 1
ATOM 1317 C C . GLU A 1 162 ? -5.743 -6.929 9.846 1.00 89.12 162 GLU A C 1
ATOM 1319 O O . GLU A 1 162 ? -4.808 -6.475 9.184 1.00 89.12 162 GLU A O 1
ATOM 1324 N N . PHE A 1 163 ? -7.017 -6.743 9.486 1.00 84.25 163 PHE A N 1
ATOM 1325 C CA . PHE A 1 163 ? -7.365 -6.017 8.275 1.00 84.25 163 PHE A CA 1
ATOM 1326 C C . PHE A 1 163 ? -7.030 -4.520 8.357 1.00 84.25 163 PHE A C 1
ATOM 1328 O O . PHE A 1 163 ? -6.422 -3.966 7.437 1.00 84.25 163 PHE A O 1
ATOM 1335 N N . SER A 1 164 ? -7.348 -3.859 9.473 1.00 89.75 164 SER A N 1
ATOM 1336 C CA . SER A 1 164 ? -6.886 -2.488 9.705 1.00 89.75 164 SER A CA 1
ATOM 1337 C C . SER A 1 164 ? -5.363 -2.386 9.590 1.00 89.75 16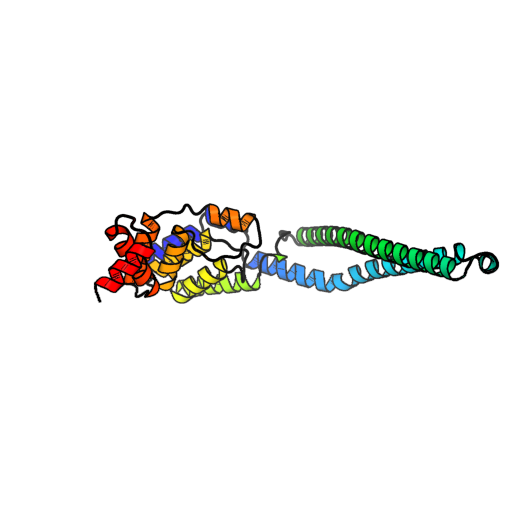4 SER A C 1
ATOM 1339 O O . SER A 1 164 ? -4.856 -1.441 8.986 1.00 89.75 164 SER A O 1
ATOM 1341 N N . ARG A 1 165 ? -4.616 -3.332 10.170 1.00 90.00 165 ARG A N 1
ATOM 1342 C CA . ARG A 1 165 ? -3.149 -3.317 10.145 1.00 90.00 165 ARG A CA 1
ATOM 1343 C C . ARG A 1 165 ? -2.615 -3.494 8.725 1.00 90.00 165 ARG A C 1
ATOM 1345 O O . ARG A 1 165 ? -1.790 -2.700 8.287 1.00 90.00 165 ARG A O 1
ATOM 1352 N N . ALA A 1 166 ? -3.165 -4.447 7.978 1.00 85.25 166 ALA A N 1
ATOM 1353 C CA . ALA A 1 166 ? -2.871 -4.668 6.566 1.00 85.25 166 ALA A CA 1
ATOM 1354 C C . ALA A 1 166 ? -3.055 -3.402 5.708 1.00 85.25 166 ALA A C 1
ATOM 1356 O O . ALA A 1 166 ? -2.251 -3.143 4.810 1.00 85.25 166 ALA A O 1
ATOM 1357 N N . LEU A 1 167 ? -4.092 -2.604 5.990 1.00 84.69 167 LEU A N 1
ATOM 1358 C CA . LEU A 1 167 ? -4.330 -1.329 5.311 1.00 84.69 167 LEU A CA 1
ATOM 1359 C C . LEU A 1 167 ? -3.375 -0.211 5.737 1.00 84.69 167 LEU A C 1
ATOM 1361 O O . LEU A 1 167 ? -3.143 0.681 4.926 1.00 84.69 167 LEU A O 1
ATOM 1365 N N . LEU A 1 168 ? -2.867 -0.218 6.975 1.00 87.44 168 LEU A N 1
ATOM 1366 C CA . LEU A 1 168 ? -1.861 0.744 7.449 1.00 87.44 168 LEU A CA 1
ATOM 1367 C C . LEU A 1 168 ? -0.470 0.431 6.896 1.00 87.44 168 LEU A C 1
ATOM 1369 O O . LEU A 1 168 ? 0.266 1.347 6.553 1.00 87.44 168 LEU A O 1
ATOM 1373 N N . GLU A 1 169 ? -0.126 -0.852 6.798 1.00 86.06 169 GLU A N 1
ATOM 1374 C CA . GLU A 1 169 ? 1.171 -1.323 6.302 1.00 86.06 169 GLU A CA 1
ATOM 1375 C C . GLU A 1 169 ? 1.290 -1.225 4.773 1.00 86.06 169 GLU A C 1
ATOM 1377 O O . GLU A 1 169 ? 2.391 -1.301 4.240 1.00 86.06 169 GLU A O 1
ATOM 1382 N N . GLY A 1 170 ? 0.170 -1.100 4.051 1.00 80.19 170 GLY A N 1
ATOM 1383 C CA . GLY A 1 170 ? 0.166 -1.081 2.584 1.00 80.19 170 GLY A CA 1
ATOM 1384 C C . GLY A 1 170 ? 0.506 -2.434 1.941 1.00 80.19 170 GLY A C 1
ATOM 1385 O O . GLY A 1 170 ? 0.682 -2.515 0.728 1.00 80.19 170 GLY A O 1
ATOM 1386 N N . ASN A 1 171 ? 0.554 -3.518 2.727 1.00 69.38 171 ASN A N 1
ATOM 1387 C CA . ASN A 1 171 ? 1.007 -4.849 2.295 1.00 69.38 171 ASN A CA 1
ATOM 1388 C C . ASN A 1 171 ? 0.165 -5.465 1.164 1.00 69.38 171 ASN A C 1
ATOM 1390 O O . ASN A 1 171 ? 0.626 -6.329 0.416 1.00 69.38 171 ASN A O 1
ATOM 1394 N N . TYR A 1 172 ? -1.089 -5.037 1.049 1.00 58.81 172 TYR A N 1
ATOM 1395 C CA . TYR A 1 172 ? -2.093 -5.688 0.214 1.00 58.81 172 TYR A CA 1
ATOM 1396 C C . TYR A 1 172 ? -2.814 -4.716 -0.716 1.00 58.81 172 TYR A C 1
ATOM 1398 O O . TYR A 1 172 ? -3.101 -5.031 -1.865 1.00 58.81 172 TYR A O 1
ATOM 1406 N N . ILE A 1 173 ? -3.125 -3.521 -0.235 1.00 67.44 173 ILE A N 1
ATOM 1407 C CA . ILE A 1 173 ? -3.833 -2.491 -0.989 1.00 67.44 173 ILE A CA 1
ATOM 1408 C C . ILE A 1 173 ? -3.125 -1.180 -0.675 1.00 67.44 173 ILE A C 1
ATOM 1410 O O . ILE A 1 173 ? -2.628 -1.014 0.440 1.00 67.44 173 ILE A O 1
ATOM 1414 N N . LYS A 1 174 ? -3.090 -0.255 -1.642 1.00 67.56 174 LYS A N 1
ATOM 1415 C CA . LYS A 1 174 ? -2.602 1.107 -1.412 1.00 67.56 174 LYS A CA 1
ATOM 1416 C C . LYS A 1 174 ? -3.173 1.653 -0.100 1.00 67.56 174 LYS A C 1
ATOM 1418 O O . LYS A 1 174 ? -4.389 1.617 0.105 1.00 67.56 174 LYS A O 1
ATOM 1423 N N . THR A 1 175 ? -2.288 2.154 0.754 1.00 74.19 175 THR A N 1
ATOM 1424 C CA . THR A 1 175 ? -2.590 2.552 2.128 1.00 74.19 175 THR A CA 1
ATOM 1425 C C . THR A 1 175 ? -3.777 3.512 2.180 1.00 74.19 175 THR A C 1
ATOM 1427 O O . THR A 1 175 ? -3.775 4.578 1.554 1.00 74.19 175 THR A O 1
ATOM 1430 N N . ASN A 1 176 ? -4.811 3.139 2.938 1.00 78.31 176 ASN A N 1
ATOM 1431 C CA . ASN A 1 176 ? -5.977 3.985 3.177 1.00 78.31 176 ASN A CA 1
ATOM 1432 C C . ASN A 1 176 ? -6.211 4.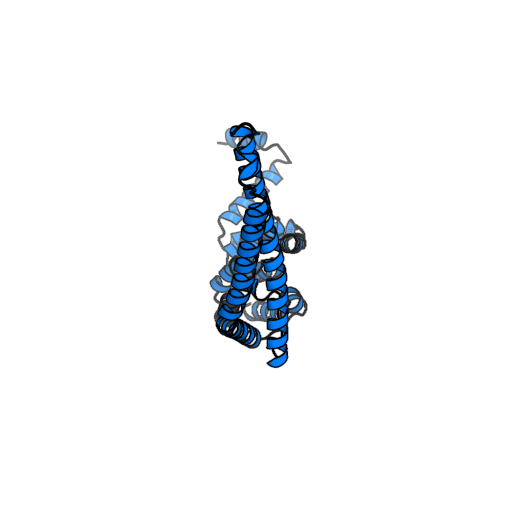151 4.678 1.00 78.31 176 ASN A C 1
ATOM 1434 O O . ASN A 1 176 ? -6.989 3.425 5.298 1.00 78.31 176 ASN A O 1
ATOM 1438 N N . TYR A 1 177 ? -5.546 5.160 5.239 1.00 81.38 177 TYR A N 1
ATOM 1439 C CA . TYR A 1 177 ? -5.592 5.487 6.663 1.00 81.38 177 TYR A CA 1
ATOM 1440 C C . TYR A 1 177 ? -7.009 5.680 7.200 1.00 81.38 177 TYR A C 1
ATOM 1442 O O . TYR A 1 177 ? -7.306 5.225 8.296 1.00 81.38 177 TYR A O 1
ATOM 1450 N N . LYS A 1 178 ? -7.915 6.305 6.438 1.00 81.19 178 LYS A N 1
ATOM 1451 C CA . LYS A 1 178 ? -9.298 6.536 6.892 1.00 81.19 178 LYS A CA 1
ATOM 1452 C C . LYS A 1 178 ? -10.046 5.244 7.134 1.00 81.19 178 LYS A C 1
ATOM 1454 O O . LYS A 1 178 ? -10.663 5.085 8.181 1.00 81.19 178 LYS A O 1
ATOM 1459 N N . ILE A 1 179 ? -9.967 4.333 6.172 1.00 80.94 179 ILE A N 1
ATOM 1460 C CA . ILE A 1 179 ? -10.634 3.040 6.279 1.00 80.94 179 ILE A CA 1
ATOM 1461 C C . ILE A 1 179 ? -9.971 2.215 7.381 1.00 80.94 179 ILE A C 1
ATOM 1463 O O . ILE A 1 179 ? -10.674 1.649 8.212 1.00 80.94 179 ILE A O 1
ATOM 1467 N N . ALA A 1 180 ? -8.638 2.202 7.429 1.00 88.19 180 ALA A N 1
ATOM 1468 C CA . ALA A 1 180 ? -7.903 1.464 8.443 1.00 88.19 180 ALA A CA 1
ATOM 1469 C C . ALA A 1 180 ? -8.283 1.905 9.863 1.00 88.19 180 ALA A C 1
ATOM 1471 O O . ALA A 1 180 ? -8.724 1.092 10.665 1.00 88.19 180 ALA A O 1
ATOM 1472 N N . ILE A 1 181 ? -8.220 3.206 10.157 1.00 89.38 181 ILE A N 1
ATOM 1473 C CA . ILE A 1 181 ? -8.552 3.724 11.488 1.00 89.38 181 ILE A CA 1
ATOM 1474 C C . ILE A 1 181 ? -10.024 3.496 11.843 1.00 89.38 181 ILE A C 1
ATOM 1476 O O . ILE A 1 181 ? -10.308 3.153 12.987 1.00 89.38 181 ILE A O 1
ATOM 1480 N N . ALA A 1 182 ? -10.948 3.593 10.882 1.00 84.81 182 ALA A N 1
ATOM 1481 C CA . ALA A 1 182 ? -12.353 3.257 11.118 1.00 84.81 182 ALA A CA 1
ATOM 1482 C C . ALA A 1 182 ? -12.552 1.769 11.477 1.00 84.81 182 ALA A C 1
ATOM 1484 O O . ALA A 1 182 ? -13.346 1.432 12.353 1.00 84.81 182 ALA A O 1
ATOM 1485 N N . LEU A 1 183 ? -11.813 0.860 10.839 1.00 85.19 183 LEU A N 1
ATOM 1486 C CA . LEU A 1 183 ? -11.851 -0.567 11.173 1.00 85.19 183 LEU A CA 1
ATOM 1487 C C . LEU A 1 183 ? -11.218 -0.846 12.534 1.00 85.19 183 LEU A C 1
ATOM 1489 O O . LEU A 1 183 ? -11.784 -1.598 13.326 1.00 85.19 183 LEU A O 1
ATOM 1493 N N . ALA A 1 184 ? -10.087 -0.203 12.839 1.00 92.12 184 ALA A N 1
ATOM 1494 C CA . ALA A 1 184 ? -9.477 -0.280 14.158 1.00 92.12 184 ALA A CA 1
ATOM 1495 C C . ALA A 1 184 ? -10.426 0.239 15.247 1.00 92.12 184 ALA A C 1
ATOM 1497 O O . ALA A 1 184 ? -10.531 -0.396 16.293 1.00 92.12 184 ALA A O 1
ATOM 1498 N N . SER A 1 185 ? -11.163 1.332 15.017 1.00 89.25 185 SER A N 1
ATOM 1499 C CA . SER A 1 185 ? -12.127 1.827 16.007 1.00 89.25 185 SER A CA 1
ATOM 1500 C C . SER A 1 185 ? -13.262 0.837 16.242 1.00 89.25 185 SER A C 1
ATOM 1502 O O . SER A 1 185 ? -13.630 0.605 17.386 1.00 89.25 185 SER A O 1
ATOM 1504 N N . ILE A 1 186 ? -13.748 0.168 15.193 1.00 84.81 186 ILE A N 1
ATOM 1505 C CA . ILE A 1 186 ? -14.785 -0.863 15.336 1.00 84.81 186 ILE A CA 1
ATOM 1506 C C . ILE A 1 186 ? -14.240 -2.077 16.100 1.00 84.81 186 ILE A C 1
ATOM 1508 O O . ILE A 1 186 ? -14.870 -2.539 17.046 1.00 84.81 186 ILE A O 1
ATOM 1512 N N . ALA A 1 187 ? -13.044 -2.565 15.758 1.00 89.88 187 ALA A N 1
ATOM 1513 C CA . ALA A 1 187 ? -12.399 -3.654 16.496 1.00 89.88 187 ALA A CA 1
ATOM 1514 C C . ALA A 1 187 ? -12.167 -3.286 17.974 1.00 89.88 187 ALA A C 1
ATOM 1516 O O . ALA A 1 187 ? -12.335 -4.112 18.866 1.00 89.88 187 ALA A O 1
ATOM 1517 N N . ALA A 1 188 ? -11.808 -2.031 18.244 1.00 92.19 188 ALA A N 1
ATOM 1518 C CA . ALA A 1 188 ? -11.641 -1.505 19.590 1.00 92.19 188 ALA A CA 1
ATOM 1519 C C . ALA A 1 188 ? -12.963 -1.440 20.368 1.00 92.19 188 ALA A C 1
ATOM 1521 O O . ALA A 1 188 ? -12.994 -1.780 21.548 1.00 92.19 188 ALA A O 1
ATOM 1522 N N . ASP A 1 189 ? -14.059 -1.040 19.720 1.00 88.06 189 ASP A N 1
ATOM 1523 C CA . ASP A 1 189 ? -15.403 -1.052 20.308 1.00 88.06 189 ASP A CA 1
ATOM 1524 C C . ASP A 1 189 ? -15.868 -2.470 20.660 1.00 88.06 189 ASP A C 1
ATOM 1526 O O . ASP A 1 189 ? -16.604 -2.650 21.628 1.00 88.06 189 ASP A O 1
ATOM 1530 N N . LEU A 1 190 ? -15.385 -3.470 19.919 1.00 86.56 190 LEU A N 1
ATOM 1531 C CA . LEU A 1 190 ? -15.609 -4.892 20.184 1.00 86.56 190 LEU A CA 1
ATOM 1532 C C . LEU A 1 190 ? -14.614 -5.498 21.192 1.00 86.56 190 LEU A C 1
ATOM 1534 O O . LEU A 1 190 ? -14.652 -6.698 21.449 1.00 86.56 190 LEU A O 1
ATOM 1538 N N . GLY A 1 191 ? -13.736 -4.687 21.787 1.00 92.56 191 GLY A N 1
ATOM 1539 C CA . GLY A 1 191 ? -12.853 -5.103 22.877 1.00 92.56 191 GLY A CA 1
ATOM 1540 C C . GLY A 1 191 ? -11.389 -5.341 22.501 1.00 92.56 191 GLY A C 1
ATOM 1541 O O . GLY A 1 191 ? -10.604 -5.760 23.352 1.00 92.56 191 GLY A O 1
ATOM 1542 N N . HIS A 1 192 ? -10.965 -5.044 21.268 1.00 95.12 192 HIS A N 1
ATOM 1543 C CA . HIS A 1 192 ? -9.566 -5.220 20.871 1.00 95.12 192 HIS A CA 1
ATOM 1544 C C . HIS A 1 192 ? -8.658 -4.093 21.383 1.00 95.12 192 HIS A C 1
ATOM 1546 O O . HIS A 1 192 ? -8.587 -2.996 20.816 1.00 95.12 192 HIS A O 1
ATOM 1552 N N . SER A 1 193 ? -7.879 -4.379 22.424 1.00 97.31 193 SER A N 1
ATOM 1553 C CA . SER A 1 193 ? -7.012 -3.390 23.080 1.00 97.31 193 SER A CA 1
ATOM 1554 C C . SER A 1 193 ? -5.933 -2.796 22.168 1.00 97.31 193 SER A C 1
ATOM 1556 O O . SER A 1 193 ? -5.640 -1.600 22.245 1.00 97.31 193 SER A O 1
ATOM 1558 N N . ARG A 1 194 ? -5.354 -3.596 21.259 1.00 96.38 194 ARG A N 1
ATOM 1559 C CA . ARG A 1 194 ? -4.352 -3.095 20.300 1.00 96.38 194 ARG A CA 1
ATOM 1560 C C . ARG A 1 194 ? -4.978 -2.183 19.252 1.00 96.38 194 ARG A C 1
ATOM 1562 O O . ARG A 1 194 ? -4.326 -1.233 18.836 1.00 96.38 194 ARG A O 1
ATOM 1569 N N . SER A 1 195 ? -6.224 -2.436 18.852 1.00 95.38 195 SER A N 1
ATOM 1570 C CA . SER A 1 195 ? -6.907 -1.575 17.883 1.00 95.38 195 SER A CA 1
ATOM 1571 C C . SER A 1 195 ? -7.199 -0.213 18.493 1.00 95.38 195 SER A C 1
ATOM 1573 O O . SER A 1 195 ? -6.912 0.799 17.866 1.00 95.38 195 SER A O 1
ATOM 1575 N N . ALA A 1 196 ? -7.659 -0.181 19.749 1.00 96.56 196 ALA A N 1
ATOM 1576 C CA . ALA A 1 196 ? -7.865 1.067 20.481 1.00 96.56 196 ALA A CA 1
ATOM 1577 C C . ALA A 1 196 ? -6.567 1.891 20.545 1.00 96.56 196 ALA A C 1
ATOM 1579 O O . ALA A 1 196 ? -6.571 3.095 20.302 1.00 96.56 196 ALA A O 1
ATOM 1580 N N . TYR A 1 197 ? -5.434 1.221 20.786 1.00 97.00 197 TYR A N 1
ATOM 1581 C CA . TYR A 1 197 ? -4.124 1.868 20.796 1.00 97.00 197 TYR A CA 1
ATOM 1582 C C . TYR A 1 197 ? -3.702 2.403 19.416 1.00 97.00 197 TYR A C 1
ATOM 1584 O O . TYR A 1 197 ? -3.187 3.513 19.338 1.00 97.00 197 TYR A O 1
ATOM 1592 N N . ILE A 1 198 ? -3.963 1.674 18.323 1.00 95.31 198 ILE A N 1
ATOM 1593 C CA . ILE A 1 198 ? -3.716 2.169 16.955 1.00 95.31 198 ILE A CA 1
ATOM 1594 C C . ILE A 1 198 ? -4.526 3.439 16.675 1.00 95.31 198 ILE A C 1
ATOM 1596 O O . ILE A 1 198 ? -3.988 4.408 16.138 1.00 95.31 198 ILE A O 1
ATOM 1600 N N . VAL A 1 199 ? -5.808 3.457 17.053 1.00 94.62 199 VAL A N 1
ATOM 1601 C CA . VAL A 1 199 ? -6.657 4.645 16.878 1.00 94.62 199 VAL A CA 1
ATOM 1602 C C . VAL A 1 199 ? -6.103 5.818 17.686 1.00 94.62 199 VAL A C 1
ATOM 1604 O O . VAL A 1 199 ? -6.009 6.928 17.167 1.00 94.62 199 VAL A O 1
ATOM 1607 N N . ALA A 1 200 ? -5.646 5.570 18.916 1.00 95.75 200 ALA A N 1
ATOM 1608 C CA . ALA A 1 200 ? -4.984 6.581 19.733 1.00 95.75 200 ALA A CA 1
ATOM 1609 C C . ALA A 1 200 ? -3.742 7.165 19.024 1.00 95.75 200 ALA A C 1
ATOM 1611 O O . ALA A 1 200 ? -3.624 8.383 18.880 1.00 95.75 200 ALA A O 1
ATOM 1612 N N . GLN A 1 201 ? -2.854 6.314 18.497 1.00 94.69 201 GLN A N 1
ATOM 1613 C CA . GLN A 1 201 ? -1.666 6.755 17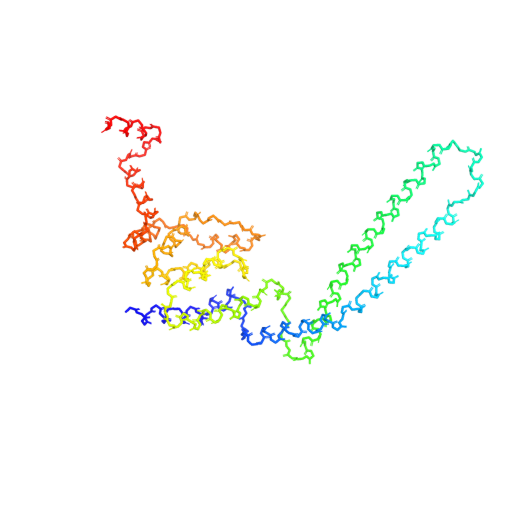.752 1.00 94.69 201 GLN A CA 1
ATOM 1614 C C . GLN A 1 201 ? -2.020 7.589 16.513 1.00 94.69 201 GLN A C 1
ATOM 1616 O O . GLN A 1 201 ? -1.315 8.551 16.200 1.00 94.69 201 GLN A O 1
ATOM 1621 N N . ALA A 1 202 ? -3.127 7.269 15.836 1.00 92.00 202 ALA A N 1
ATOM 1622 C CA . ALA A 1 202 ? -3.615 8.049 14.703 1.00 92.00 202 ALA A CA 1
ATOM 1623 C C . ALA A 1 202 ? -3.962 9.492 15.097 1.00 92.00 202 ALA A C 1
ATOM 1625 O O . ALA A 1 202 ? -3.580 10.427 14.396 1.00 92.00 202 ALA A O 1
ATOM 1626 N N . PHE A 1 203 ? -4.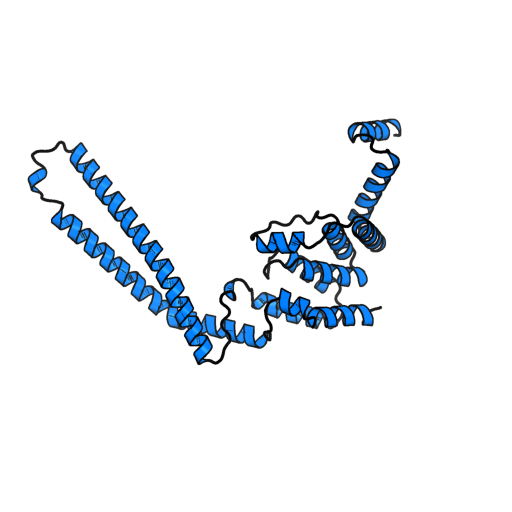618 9.685 16.245 1.00 91.81 203 PHE A N 1
ATOM 1627 C CA . PHE A 1 203 ? -4.962 11.016 16.755 1.00 91.81 203 PHE A CA 1
ATOM 1628 C C . PHE A 1 203 ? -3.767 11.788 17.324 1.00 91.81 203 PHE A C 1
ATOM 1630 O O . PHE A 1 203 ? -3.795 13.020 17.318 1.00 91.81 203 PHE A O 1
ATOM 1637 N N . ASN A 1 204 ? -2.697 11.107 17.747 1.00 93.06 204 ASN A N 1
ATOM 1638 C CA . ASN A 1 204 ? -1.441 11.775 18.104 1.00 93.06 204 ASN A CA 1
ATOM 1639 C C . ASN A 1 204 ? -0.571 12.110 16.876 1.00 93.06 204 ASN A C 1
ATOM 1641 O O . ASN A 1 204 ? 0.303 12.979 16.928 1.00 93.06 204 ASN A O 1
ATOM 1645 N N . GLY A 1 205 ? -0.836 11.458 15.741 1.00 88.06 205 GLY A N 1
ATOM 1646 C CA . GLY A 1 205 ? -0.003 11.521 14.544 1.00 88.06 205 GLY A CA 1
ATOM 1647 C C . GLY A 1 205 ? 1.350 10.827 14.724 1.00 88.06 205 GLY A C 1
ATOM 1648 O O . GLY A 1 205 ? 2.348 11.311 14.188 1.00 88.06 205 GLY A O 1
ATOM 1649 N N . ASP A 1 206 ? 1.355 9.732 15.487 1.00 86.81 206 ASP A N 1
ATOM 1650 C CA . ASP A 1 206 ? 2.526 8.907 15.820 1.00 86.81 206 ASP A CA 1
ATOM 1651 C C . ASP A 1 206 ? 2.487 7.545 15.113 1.00 86.81 206 ASP A C 1
ATOM 1653 O O . ASP A 1 206 ? 3.146 6.589 15.525 1.00 86.81 206 ASP A O 1
ATOM 1657 N N . LEU A 1 207 ? 1.671 7.411 14.066 1.00 81.69 207 LEU A N 1
ATOM 1658 C CA . LEU A 1 207 ? 1.716 6.209 13.247 1.00 81.69 207 LEU A CA 1
ATOM 1659 C C . LEU A 1 207 ? 3.042 6.214 12.484 1.00 81.69 207 LEU A C 1
ATOM 1661 O O . LEU A 1 207 ? 3.255 7.047 11.603 1.00 81.69 207 LEU A O 1
ATOM 1665 N N . ASP A 1 208 ? 3.925 5.288 12.852 1.00 75.94 208 ASP A N 1
ATOM 1666 C CA . ASP A 1 208 ? 5.186 5.047 12.159 1.00 75.94 208 ASP A CA 1
ATOM 1667 C C . ASP A 1 208 ? 4.887 4.411 10.803 1.00 75.94 208 ASP A C 1
ATOM 1669 O O . ASP A 1 208 ? 4.773 3.189 10.679 1.00 75.94 208 ASP A O 1
ATOM 1673 N N . VAL A 1 209 ? 4.628 5.254 9.801 1.00 74.38 209 VAL A N 1
ATOM 1674 C CA . VAL A 1 209 ? 4.295 4.782 8.461 1.00 74.38 209 VAL A CA 1
ATOM 1675 C C . VAL A 1 209 ? 5.190 5.417 7.420 1.00 74.38 209 VAL A C 1
ATOM 1677 O O . VAL A 1 209 ? 5.284 6.638 7.290 1.00 74.38 209 VAL A O 1
ATOM 1680 N N . ASN A 1 210 ? 5.823 4.547 6.642 1.00 77.06 210 ASN A N 1
ATOM 1681 C CA . ASN A 1 210 ? 6.586 4.929 5.470 1.00 77.06 210 ASN A CA 1
ATOM 1682 C C . ASN A 1 210 ? 5.617 5.178 4.315 1.00 77.06 210 ASN A C 1
ATOM 1684 O O . ASN A 1 210 ? 5.041 4.245 3.764 1.00 77.06 210 ASN A O 1
ATOM 1688 N N . PHE A 1 211 ? 5.427 6.447 3.963 1.00 77.38 211 PHE A N 1
ATOM 1689 C CA . PHE A 1 211 ? 4.627 6.828 2.802 1.00 77.38 211 PHE A CA 1
ATOM 1690 C C . PHE A 1 211 ? 5.415 6.558 1.520 1.00 77.38 211 PHE A C 1
ATOM 1692 O O . PHE A 1 211 ? 6.473 7.154 1.307 1.00 77.38 211 PHE A O 1
ATOM 1699 N N . GLU A 1 212 ? 4.885 5.718 0.634 1.00 76.19 212 GLU A N 1
ATOM 1700 C CA . GLU A 1 212 ? 5.492 5.484 -0.681 1.00 76.19 212 GLU A CA 1
ATOM 1701 C C . GLU A 1 212 ? 5.061 6.554 -1.693 1.00 76.19 212 GLU A C 1
ATOM 1703 O O . GLU A 1 212 ? 5.755 6.816 -2.680 1.00 76.19 212 GLU A O 1
ATOM 1708 N N . SER A 1 213 ? 3.917 7.208 -1.451 1.00 76.94 213 SER A N 1
ATOM 1709 C CA . SER A 1 213 ? 3.375 8.234 -2.340 1.00 76.94 213 SER A CA 1
ATOM 1710 C C . SER A 1 213 ? 2.903 9.504 -1.625 1.00 76.94 213 SER A C 1
ATOM 1712 O O . SER A 1 213 ? 2.434 9.502 -0.487 1.00 76.94 213 SER A O 1
ATOM 1714 N N . LYS A 1 214 ? 2.958 10.634 -2.347 1.00 77.38 214 LYS A N 1
ATOM 1715 C CA . LYS A 1 214 ? 2.452 11.939 -1.879 1.00 77.38 214 LYS A CA 1
ATOM 1716 C C . LYS A 1 214 ? 0.957 11.894 -1.529 1.00 77.38 214 LYS A C 1
ATOM 1718 O O . LYS A 1 214 ? 0.488 12.629 -0.668 1.00 77.38 214 LYS A O 1
ATOM 1723 N N . GLU A 1 215 ? 0.204 11.039 -2.211 1.00 74.19 215 GLU A N 1
ATOM 1724 C CA . GLU A 1 215 ? -1.236 10.865 -2.010 1.00 74.19 215 GLU A CA 1
ATOM 1725 C C . GLU A 1 215 ? -1.541 10.148 -0.689 1.00 74.19 215 GLU A C 1
ATOM 1727 O O . GLU A 1 215 ? -2.469 10.544 0.012 1.00 74.19 215 GLU A O 1
ATOM 1732 N N . GLU A 1 216 ? -0.741 9.147 -0.310 1.00 73.38 216 GLU A N 1
ATOM 1733 C CA . GLU A 1 216 ? -0.844 8.496 1.005 1.00 73.38 216 GLU A CA 1
ATOM 1734 C C . GLU A 1 216 ? -0.532 9.477 2.131 1.00 73.38 216 GLU A C 1
ATOM 1736 O O . GLU A 1 216 ? -1.278 9.546 3.107 1.00 73.38 216 GLU A O 1
ATOM 1741 N N . TYR A 1 217 ? 0.505 10.298 1.947 1.00 78.62 217 TYR A N 1
ATOM 1742 C CA . TYR A 1 217 ? 0.848 11.359 2.888 1.00 78.62 217 TYR A CA 1
ATOM 1743 C C . TYR A 1 217 ? -0.309 12.352 3.084 1.00 78.62 217 TYR A C 1
ATOM 1745 O O . TYR A 1 217 ? -0.665 12.673 4.215 1.00 78.62 217 TYR A O 1
ATOM 1753 N N . TYR A 1 218 ? -0.968 12.797 2.007 1.00 75.69 218 TYR A N 1
ATOM 1754 C CA . TYR A 1 218 ? -2.143 13.671 2.126 1.00 75.69 218 TYR A CA 1
ATOM 1755 C C . TYR A 1 218 ? -3.354 12.980 2.764 1.00 75.69 218 TYR A C 1
ATOM 1757 O O . TYR A 1 218 ? -4.075 13.609 3.542 1.00 75.69 218 TYR A O 1
ATOM 1765 N N . ASN A 1 219 ? -3.577 11.695 2.474 1.00 73.50 219 ASN A N 1
ATOM 1766 C CA . ASN A 1 219 ? -4.620 10.916 3.140 1.00 73.50 219 ASN A CA 1
ATOM 1767 C C . ASN A 1 219 ? -4.375 10.837 4.651 1.00 73.50 219 ASN A C 1
ATOM 1769 O O . ASN A 1 219 ? -5.317 11.013 5.421 1.00 73.50 219 ASN A O 1
ATOM 1773 N N . TYR A 1 220 ? -3.129 10.646 5.076 1.00 77.44 220 TYR A N 1
ATOM 1774 C CA . TYR A 1 220 ? -2.747 10.684 6.485 1.00 77.44 220 TYR A CA 1
ATOM 1775 C C . TYR A 1 220 ? -2.921 12.071 7.109 1.00 77.44 220 TYR A C 1
ATOM 1777 O O . TYR A 1 220 ? -3.572 12.189 8.141 1.00 77.44 220 TYR A O 1
ATOM 1785 N N . LEU A 1 221 ? -2.447 13.135 6.449 1.00 76.69 221 LEU A N 1
ATOM 1786 C CA . LEU A 1 221 ? -2.592 14.515 6.936 1.00 76.69 221 LEU A CA 1
ATOM 1787 C C . LEU A 1 221 ? -4.046 14.954 7.128 1.00 76.69 221 LEU A C 1
ATOM 1789 O O . LEU A 1 221 ? -4.319 15.896 7.869 1.00 76.69 221 LEU A O 1
ATOM 1793 N N . SER A 1 222 ? -4.987 14.302 6.444 1.00 75.81 222 SER A N 1
ATOM 1794 C CA . SER A 1 222 ? -6.404 14.594 6.628 1.00 75.81 222 SER A CA 1
ATOM 1795 C C . SER A 1 222 ? -6.949 14.150 7.994 1.00 75.81 222 SER A C 1
ATOM 1797 O O . SER A 1 222 ? -8.023 14.613 8.381 1.00 75.81 222 SER A O 1
ATOM 1799 N N . PHE A 1 223 ? -6.219 13.311 8.743 1.00 78.50 223 PHE A N 1
ATOM 1800 C CA . PHE A 1 223 ? -6.463 13.125 10.170 1.00 78.50 223 PHE A CA 1
ATOM 1801 C C . PHE A 1 223 ? -5.895 14.308 10.942 1.00 78.50 223 PHE A C 1
ATOM 1803 O O . PHE A 1 223 ? -4.685 14.491 11.072 1.00 78.50 223 PHE A O 1
ATOM 1810 N N . LYS A 1 224 ? -6.798 15.130 11.474 1.00 81.75 224 LYS A N 1
ATOM 1811 C CA . LYS A 1 224 ? -6.423 16.216 12.369 1.00 81.75 224 LYS A CA 1
ATOM 1812 C C . LYS A 1 224 ? -5.985 15.612 13.702 1.00 81.75 224 LYS A C 1
ATOM 1814 O O . LYS A 1 224 ? -6.749 14.860 14.303 1.00 81.75 224 LYS A O 1
ATOM 1819 N N . LYS A 1 225 ? -4.783 15.975 14.164 1.00 90.44 225 LYS A N 1
ATOM 1820 C CA . LYS A 1 225 ? -4.353 15.655 15.528 1.00 90.44 225 LYS A CA 1
ATOM 1821 C C . LYS A 1 225 ? -5.383 16.195 16.514 1.00 90.44 225 LYS A C 1
ATOM 1823 O O . LYS A 1 225 ? -5.762 17.366 16.422 1.00 90.44 225 LYS A O 1
ATOM 1828 N N . ASP A 1 226 ? -5.814 15.351 17.436 1.00 91.44 226 ASP A N 1
ATOM 1829 C CA . ASP A 1 226 ? -6.805 15.708 18.442 1.00 91.44 226 ASP A CA 1
ATOM 1830 C C . ASP A 1 226 ? -6.428 15.076 19.778 1.00 91.44 226 ASP A C 1
ATOM 1832 O O . ASP A 1 226 ? -6.472 13.857 19.948 1.00 91.44 226 ASP A O 1
ATOM 1836 N N . LYS A 1 227 ? -6.008 15.927 20.716 1.00 92.50 227 LYS A N 1
ATOM 1837 C CA . LYS A 1 227 ? -5.489 15.496 22.014 1.00 92.50 227 LYS A CA 1
ATOM 1838 C C . LYS A 1 227 ? -6.573 14.817 22.850 1.00 92.50 227 LYS A C 1
ATOM 1840 O O . LYS A 1 227 ? -6.270 13.843 23.532 1.00 92.50 227 LYS A O 1
ATOM 1845 N N . ASP A 1 228 ? -7.811 15.295 22.768 1.00 91.69 228 ASP A N 1
ATOM 1846 C CA . ASP A 1 228 ? -8.909 14.760 23.571 1.00 91.69 228 ASP A CA 1
ATOM 1847 C C . ASP A 1 228 ? -9.299 13.367 23.065 1.00 91.69 228 ASP A C 1
ATOM 1849 O O . ASP A 1 228 ? -9.346 12.418 23.848 1.00 91.69 228 ASP A O 1
ATOM 1853 N N . SER A 1 229 ? -9.446 13.204 21.742 1.00 92.50 229 SER A N 1
ATOM 1854 C CA . SER A 1 229 ? -9.628 11.881 21.127 1.00 92.50 229 SER A CA 1
ATOM 1855 C C . SER A 1 229 ? -8.458 10.942 21.427 1.00 92.50 229 SER A C 1
ATOM 1857 O O . SER A 1 229 ? -8.672 9.764 21.708 1.00 92.50 229 SER A O 1
ATOM 1859 N N . TYR A 1 230 ? -7.219 11.441 21.405 1.00 95.06 230 TYR A N 1
ATOM 1860 C CA . TYR A 1 230 ? -6.049 10.635 21.743 1.00 95.06 230 TYR A CA 1
ATOM 1861 C C . TYR A 1 230 ? -6.121 10.088 23.178 1.00 95.06 230 TYR A C 1
ATOM 1863 O O . TYR A 1 230 ? -5.969 8.881 23.374 1.00 95.06 230 TYR A O 1
ATOM 1871 N N . ILE A 1 231 ? -6.407 10.944 24.165 1.00 95.06 231 ILE A N 1
ATOM 1872 C CA . ILE A 1 231 ? -6.549 10.539 25.572 1.00 95.06 231 ILE A CA 1
ATOM 1873 C C . ILE A 1 231 ? -7.710 9.552 25.732 1.00 95.06 231 ILE A C 1
ATOM 1875 O O . ILE A 1 231 ? -7.515 8.490 26.320 1.00 95.06 231 ILE A O 1
ATOM 1879 N N . PHE A 1 232 ? -8.872 9.845 25.142 1.00 95.50 232 PHE A N 1
ATOM 1880 C CA . PHE A 1 232 ? -10.039 8.960 25.178 1.00 95.50 232 PHE A CA 1
ATOM 1881 C C . PHE A 1 232 ? -9.707 7.544 24.681 1.00 95.50 232 PHE A C 1
ATOM 1883 O O . PHE A 1 232 ? -9.993 6.548 25.350 1.00 95.50 232 PHE A O 1
ATOM 1890 N N . TRP A 1 233 ? -9.050 7.430 23.522 1.00 95.94 233 TRP A N 1
ATOM 1891 C CA . TRP A 1 233 ? -8.690 6.126 22.962 1.00 95.94 233 TRP A CA 1
ATOM 1892 C C . TRP A 1 233 ? -7.577 5.422 23.750 1.00 95.94 233 TRP A C 1
ATOM 1894 O O . TRP A 1 233 ? -7.582 4.191 23.819 1.00 95.94 233 TRP A O 1
ATOM 1904 N N . LEU A 1 234 ? -6.658 6.156 24.390 1.00 97.31 234 LEU A N 1
ATOM 1905 C CA . LEU A 1 234 ? -5.690 5.571 25.325 1.00 97.31 234 LEU A CA 1
ATOM 1906 C C . LEU A 1 234 ? -6.368 5.000 26.573 1.00 97.31 234 LEU A C 1
ATOM 1908 O O . LEU A 1 234 ? -6.021 3.900 27.004 1.00 97.31 234 LEU A O 1
ATOM 1912 N N . GLU A 1 235 ? -7.323 5.723 27.157 1.00 96.69 235 GLU A N 1
ATOM 1913 C CA . GLU A 1 235 ? -8.077 5.256 28.322 1.00 96.69 235 GLU A CA 1
ATOM 1914 C C . GLU A 1 235 ? -8.847 3.987 27.986 1.00 96.69 235 GLU A C 1
ATOM 1916 O O . GLU A 1 235 ? -8.686 2.977 28.674 1.00 96.69 235 GLU A O 1
ATOM 1921 N N . LYS A 1 236 ? -9.548 3.987 26.849 1.00 95.50 236 LYS A N 1
ATOM 1922 C CA . LYS A 1 236 ? -10.225 2.801 26.330 1.00 95.50 236 LYS A CA 1
ATOM 1923 C C . LYS A 1 236 ? -9.262 1.639 26.090 1.00 95.50 236 LYS A C 1
ATOM 1925 O O . LYS A 1 236 ? -9.519 0.514 26.508 1.00 95.50 236 LYS A O 1
ATOM 1930 N N . ALA A 1 237 ? -8.116 1.885 25.456 1.00 97.12 237 ALA A N 1
ATOM 1931 C CA . ALA A 1 237 ? -7.111 0.847 25.234 1.00 97.12 237 ALA A CA 1
ATOM 1932 C C . ALA A 1 237 ? -6.591 0.260 26.557 1.00 97.12 237 ALA A C 1
ATOM 1934 O O . ALA A 1 237 ? -6.408 -0.954 26.653 1.00 97.12 237 ALA A O 1
ATOM 1935 N N . LYS A 1 238 ? -6.364 1.102 27.574 1.00 97.12 238 LYS A N 1
ATOM 1936 C CA . LYS A 1 238 ? -5.952 0.695 28.925 1.00 97.12 238 LYS A CA 1
ATOM 1937 C C . LYS A 1 238 ? -7.024 -0.161 29.602 1.00 97.12 238 LYS A C 1
ATOM 1939 O O . LYS A 1 238 ? -6.673 -1.193 30.166 1.00 97.12 238 LYS A O 1
ATOM 1944 N N . GLU A 1 239 ? -8.295 0.236 29.536 1.00 97.19 239 GLU A N 1
ATOM 1945 C CA . GLU A 1 239 ? -9.430 -0.529 30.082 1.00 97.19 239 GLU A CA 1
ATOM 1946 C C . GLU A 1 239 ? -9.539 -1.923 29.458 1.00 97.19 239 GLU A C 1
ATOM 1948 O O . GLU A 1 239 ? -9.787 -2.901 30.158 1.00 97.19 239 GLU A O 1
ATOM 1953 N N . LEU A 1 240 ? -9.242 -2.032 28.162 1.00 96.00 240 LEU A N 1
ATOM 1954 C CA . LEU A 1 240 ? -9.165 -3.302 27.436 1.00 96.00 240 LEU A CA 1
ATOM 1955 C C . LEU A 1 240 ? -7.865 -4.093 27.704 1.00 96.00 240 LEU A C 1
ATOM 1957 O O . LEU A 1 240 ? -7.646 -5.149 27.112 1.00 96.00 240 LEU A O 1
ATOM 1961 N N . GLY A 1 241 ? -6.972 -3.598 28.567 1.00 97.19 241 GLY A N 1
ATOM 1962 C CA . GLY A 1 241 ? -5.748 -4.292 28.981 1.00 97.19 241 GLY A CA 1
ATOM 1963 C C . GLY A 1 241 ? -4.479 -3.941 28.192 1.00 97.19 241 GLY A C 1
ATOM 1964 O O . GLY A 1 241 ? -3.482 -4.658 28.285 1.00 97.19 241 GLY A O 1
ATOM 1965 N N . SER A 1 242 ? -4.458 -2.849 27.420 1.00 97.19 242 SER A N 1
ATOM 1966 C CA . SER A 1 242 ? -3.241 -2.397 26.728 1.00 97.19 242 SER A CA 1
ATOM 1967 C C . SER A 1 242 ? -2.222 -1.802 27.705 1.00 97.19 242 SER A C 1
ATOM 1969 O O . SER A 1 242 ? -2.340 -0.659 28.153 1.00 97.19 242 SER A O 1
ATOM 1971 N N . TYR A 1 243 ? -1.154 -2.555 27.980 1.00 96.94 243 TYR A N 1
ATOM 1972 C CA . TYR A 1 243 ? -0.033 -2.093 28.806 1.00 96.94 243 TYR A CA 1
ATOM 1973 C C . TYR A 1 243 ? 0.668 -0.854 28.222 1.00 96.94 243 TYR A C 1
ATOM 1975 O O . TYR A 1 243 ? 1.036 0.057 28.962 1.00 96.94 243 TYR A O 1
ATOM 1983 N N . LYS A 1 244 ? 0.797 -0.779 26.888 1.00 96.12 244 LYS A N 1
ATOM 1984 C CA . LYS A 1 244 ? 1.389 0.386 26.211 1.00 96.12 244 LYS A CA 1
ATOM 1985 C C . LYS A 1 244 ? 0.575 1.653 26.468 1.00 96.12 244 LYS A C 1
ATOM 1987 O O . LYS A 1 244 ? 1.153 2.684 26.787 1.00 96.12 244 LYS A O 1
ATOM 1992 N N . ALA A 1 245 ? -0.753 1.562 26.386 1.00 96.62 245 ALA A N 1
ATOM 1993 C CA . ALA A 1 245 ? -1.623 2.708 26.626 1.00 96.62 245 ALA A CA 1
ATOM 1994 C C . ALA A 1 245 ? -1.535 3.209 28.075 1.00 96.62 245 ALA A C 1
ATOM 1996 O O . ALA A 1 245 ? -1.493 4.415 28.308 1.00 96.62 245 ALA A O 1
ATOM 1997 N N . LYS A 1 246 ? -1.431 2.284 29.040 1.00 97.31 246 LYS A N 1
ATOM 1998 C CA . LYS A 1 246 ? -1.207 2.622 30.451 1.00 97.31 246 LYS A CA 1
ATOM 1999 C C . LYS A 1 246 ? 0.074 3.439 30.647 1.00 97.31 246 LYS A C 1
ATOM 2001 O O . LYS A 1 246 ? 0.014 4.501 31.253 1.00 97.31 246 LYS A O 1
ATOM 2006 N N . ILE A 1 247 ? 1.200 2.973 30.098 1.00 95.81 247 ILE A N 1
ATOM 2007 C CA . ILE A 1 247 ? 2.483 3.687 30.196 1.00 95.81 247 ILE A CA 1
ATOM 2008 C C . ILE A 1 247 ? 2.374 5.102 29.617 1.00 95.81 247 ILE A C 1
ATOM 2010 O O . ILE A 1 247 ? 2.881 6.046 30.218 1.00 95.81 247 ILE A O 1
ATOM 2014 N N . GLU A 1 248 ? 1.737 5.258 28.454 1.00 95.56 248 GLU A N 1
ATOM 2015 C CA . GLU A 1 248 ? 1.596 6.573 27.820 1.00 95.56 248 GLU A CA 1
ATOM 2016 C C . GLU A 1 248 ? 0.743 7.534 28.663 1.00 95.56 248 GLU A C 1
ATOM 2018 O O . GLU A 1 248 ? 1.133 8.686 28.853 1.00 95.56 248 GLU A O 1
ATOM 2023 N N . LEU A 1 249 ? -0.356 7.060 29.258 1.00 95.94 249 LEU A N 1
ATOM 2024 C CA . LEU A 1 249 ? -1.159 7.865 30.188 1.00 95.94 249 LEU A CA 1
ATOM 2025 C C . LEU A 1 249 ? -0.379 8.248 31.456 1.00 95.94 249 LEU A C 1
ATOM 2027 O O . LEU A 1 249 ? -0.445 9.397 31.893 1.00 95.94 249 LEU A O 1
ATOM 2031 N N . ASP A 1 250 ? 0.396 7.323 32.025 1.00 94.94 250 ASP A N 1
ATOM 2032 C CA . ASP A 1 250 ? 1.214 7.590 33.215 1.00 94.94 250 ASP A CA 1
ATOM 2033 C C . ASP A 1 250 ? 2.278 8.666 32.923 1.00 94.94 250 ASP A C 1
ATOM 2035 O O . ASP A 1 250 ? 2.448 9.606 33.705 1.00 94.94 250 ASP A O 1
ATOM 2039 N N . LYS A 1 251 ? 2.933 8.600 31.754 1.00 93.00 251 LYS A N 1
ATOM 2040 C CA . LYS A 1 251 ? 3.864 9.644 31.289 1.00 93.00 251 LYS A CA 1
ATOM 2041 C C . LYS A 1 251 ? 3.176 11.004 31.161 1.00 93.00 251 LYS A C 1
ATOM 2043 O O . LYS A 1 251 ? 3.731 12.006 31.607 1.00 93.00 251 LYS A O 1
ATOM 2048 N N . MET A 1 252 ? 1.978 11.057 30.577 1.00 92.31 252 MET A N 1
ATOM 2049 C CA . MET A 1 252 ? 1.227 12.312 30.439 1.00 92.31 252 MET A CA 1
ATOM 2050 C C . MET A 1 252 ? 0.863 12.927 31.791 1.00 92.31 252 MET A C 1
ATOM 2052 O O . MET A 1 252 ? 0.997 14.139 31.964 1.00 92.31 252 MET A O 1
ATOM 2056 N N . ASN A 1 253 ? 0.446 12.104 32.756 1.00 91.50 253 ASN A N 1
ATOM 2057 C CA . ASN A 1 253 ? 0.119 12.567 34.102 1.00 91.50 253 ASN A CA 1
ATOM 2058 C C . ASN A 1 253 ? 1.345 13.171 34.799 1.00 91.50 253 ASN A C 1
ATOM 2060 O O . ASN A 1 253 ? 1.249 14.271 35.343 1.00 91.50 253 ASN A O 1
ATOM 2064 N N . ILE A 1 254 ? 2.511 12.522 34.707 1.00 87.62 254 ILE A N 1
ATOM 2065 C CA . ILE A 1 254 ? 3.774 13.054 35.249 1.00 87.62 254 ILE A CA 1
ATOM 2066 C C . ILE A 1 254 ? 4.102 14.416 34.621 1.00 87.62 254 ILE A C 1
ATOM 2068 O O . ILE A 1 254 ? 4.424 15.360 35.341 1.00 87.62 254 ILE A O 1
ATOM 2072 N N . LEU A 1 255 ? 3.962 14.544 33.298 1.00 83.75 255 LEU A N 1
ATOM 2073 C CA . LEU A 1 255 ? 4.219 15.799 32.582 1.00 83.75 255 LEU A CA 1
ATOM 2074 C C . LEU A 1 255 ? 3.243 16.921 32.969 1.00 83.75 255 LEU A C 1
ATOM 2076 O O . LEU A 1 255 ? 3.639 18.082 33.031 1.00 83.75 255 LEU A O 1
ATOM 2080 N N . SER A 1 256 ? 1.976 16.599 33.249 1.00 85.25 256 SER A N 1
ATOM 2081 C CA . SER A 1 256 ? 1.012 17.598 33.733 1.00 85.25 256 SER A CA 1
ATOM 2082 C C . SER A 1 256 ? 1.307 18.070 35.159 1.00 85.25 256 SER A C 1
ATOM 2084 O O . SER A 1 256 ? 1.132 19.249 35.461 1.00 85.25 256 SER A O 1
ATOM 2086 N N . GLN A 1 257 ? 1.796 17.177 36.027 1.00 81.56 257 GLN A N 1
ATOM 2087 C CA . GLN A 1 257 ? 2.121 17.495 37.419 1.00 81.56 257 GLN A CA 1
ATOM 2088 C C . GLN A 1 257 ? 3.448 18.248 37.549 1.00 81.56 257 GLN A C 1
ATOM 2090 O O . GLN A 1 257 ? 3.617 19.029 38.482 1.00 81.56 257 GLN A O 1
ATOM 2095 N N . SER A 1 258 ? 4.378 18.052 36.611 1.00 77.88 258 SER A N 1
ATOM 2096 C CA . SER A 1 258 ? 5.681 18.719 36.621 1.00 77.88 258 SER A CA 1
ATOM 2097 C C . SER A 1 258 ? 5.640 20.176 36.142 1.00 77.88 258 SER A C 1
ATOM 2099 O O . SER A 1 258 ? 6.681 20.824 36.099 1.00 77.88 258 SER A O 1
ATOM 2101 N N . GLY A 1 259 ? 4.472 20.717 35.770 1.00 76.25 259 GLY A N 1
ATOM 2102 C CA . GLY A 1 259 ? 4.317 22.134 35.419 1.00 76.25 259 GLY A CA 1
ATOM 2103 C C . GLY A 1 259 ? 5.190 22.606 34.247 1.00 76.25 259 GLY A C 1
ATOM 2104 O O . GLY A 1 259 ? 5.474 23.796 34.147 1.00 76.25 259 GLY A O 1
ATOM 2105 N N . GLY A 1 260 ? 5.642 21.695 33.376 1.00 67.44 260 GLY A N 1
ATOM 2106 C CA . GLY A 1 260 ? 6.549 22.013 32.266 1.00 67.44 260 GLY A CA 1
ATOM 2107 C C . GLY A 1 260 ? 8.043 22.026 32.619 1.00 67.44 260 GLY A C 1
ATOM 2108 O O . GLY A 1 260 ? 8.840 22.531 31.830 1.00 67.44 260 GLY A O 1
ATOM 2109 N N . LEU A 1 261 ? 8.441 21.474 33.770 1.00 63.38 261 LEU A N 1
ATOM 2110 C CA . LEU A 1 261 ? 9.850 21.238 34.111 1.00 63.38 261 LEU A CA 1
ATOM 2111 C C . LEU A 1 261 ? 10.544 20.367 33.045 1.00 63.38 261 LEU A C 1
ATOM 2113 O O . LEU A 1 261 ? 9.937 19.450 32.484 1.00 63.38 261 LEU A O 1
ATOM 2117 N N . SER A 1 262 ? 11.818 20.655 32.755 1.00 68.06 262 SER A N 1
ATOM 2118 C CA . SER A 1 262 ? 12.566 19.964 31.697 1.00 68.06 262 SER A CA 1
ATOM 2119 C C . SER A 1 262 ? 12.747 18.476 32.023 1.00 68.06 262 SER A C 1
ATOM 2121 O O . SER A 1 262 ? 12.732 18.074 33.186 1.00 68.06 262 SER A O 1
ATOM 2123 N N . THR A 1 263 ? 12.969 17.624 31.016 1.00 62.88 263 THR A N 1
ATOM 2124 C CA . THR A 1 263 ? 13.214 16.180 31.225 1.00 62.88 263 THR A CA 1
ATOM 2125 C C . THR A 1 263 ? 14.366 15.906 32.195 1.00 62.88 263 THR A C 1
ATOM 2127 O O . THR A 1 263 ? 14.326 14.932 32.941 1.00 62.88 263 THR A O 1
ATOM 2130 N N . THR A 1 264 ? 15.363 16.790 32.236 1.00 71.62 264 THR A N 1
ATOM 2131 C CA . THR A 1 264 ? 16.468 16.774 33.204 1.00 71.62 264 THR A CA 1
ATOM 2132 C C . THR A 1 264 ? 15.997 16.988 34.642 1.00 71.62 264 THR A C 1
ATOM 2134 O O . THR A 1 264 ? 16.458 16.292 35.545 1.00 71.62 264 THR A O 1
ATOM 2137 N N . ASP A 1 265 ? 15.043 17.893 34.853 1.00 72.94 265 ASP A N 1
ATOM 2138 C CA . ASP A 1 265 ? 14.478 18.186 36.173 1.00 72.94 265 ASP A CA 1
ATOM 2139 C C . ASP A 1 265 ? 13.574 17.043 36.656 1.00 72.94 265 ASP A C 1
ATOM 2141 O O . ASP A 1 265 ? 13.567 16.711 37.840 1.00 72.94 265 ASP A O 1
ATOM 2145 N N . ILE A 1 266 ? 12.874 16.374 35.732 1.00 65.19 266 ILE A N 1
ATOM 2146 C CA . ILE A 1 266 ? 12.038 15.201 36.033 1.00 65.19 266 ILE A CA 1
ATOM 2147 C C . ILE A 1 266 ? 12.901 14.002 36.452 1.00 65.19 266 ILE A C 1
ATOM 2149 O O . ILE A 1 266 ? 12.586 13.337 37.438 1.00 65.19 266 ILE A O 1
ATOM 2153 N N . VAL A 1 267 ? 14.007 13.734 35.744 1.00 74.38 267 VAL A N 1
ATOM 2154 C CA . VAL A 1 267 ? 14.946 12.658 36.116 1.00 74.38 267 VAL A CA 1
ATOM 2155 C C . VAL A 1 267 ? 15.572 12.939 37.481 1.00 74.38 267 VAL A C 1
ATOM 2157 O O . VAL A 1 267 ? 15.673 12.034 38.304 1.00 74.38 267 VAL A O 1
ATOM 2160 N N . LYS A 1 268 ? 15.921 14.197 37.762 1.00 75.94 268 LYS A N 1
ATOM 2161 C CA . LYS A 1 268 ? 16.461 14.597 39.063 1.00 75.94 268 LYS A CA 1
ATOM 2162 C C . LYS A 1 268 ? 15.439 14.417 40.195 1.00 75.94 268 LYS A C 1
ATOM 2164 O O . LYS A 1 268 ? 15.775 13.830 41.217 1.00 75.94 268 LYS A O 1
ATOM 2169 N N . PHE A 1 269 ? 14.180 14.804 39.978 1.00 71.88 269 PHE A N 1
ATOM 2170 C CA . PHE A 1 269 ? 13.094 14.610 40.947 1.00 71.88 269 PHE A CA 1
ATOM 2171 C C . PHE A 1 269 ? 12.779 13.127 41.214 1.00 71.88 269 PHE A C 1
ATOM 2173 O O . PHE A 1 269 ? 12.482 12.747 42.345 1.00 71.88 269 PHE A O 1
ATOM 2180 N N . ALA A 1 270 ? 12.858 12.273 40.188 1.00 67.06 270 ALA A N 1
ATOM 2181 C CA . ALA A 1 270 ? 12.652 10.831 40.333 1.00 67.06 270 ALA A CA 1
ATOM 2182 C C . ALA A 1 270 ? 13.796 10.134 41.093 1.00 67.06 270 ALA A C 1
ATOM 2184 O O . ALA A 1 270 ? 13.547 9.159 41.797 1.00 67.06 270 ALA A O 1
ATOM 2185 N N . ILE A 1 271 ? 15.030 10.638 40.970 1.00 78.81 271 ILE A N 1
ATOM 2186 C CA . ILE A 1 271 ? 16.194 10.144 41.723 1.00 78.81 271 ILE A CA 1
ATOM 2187 C C . ILE A 1 271 ? 16.131 10.583 43.193 1.00 78.81 271 ILE A C 1
ATOM 2189 O O . ILE A 1 271 ? 16.540 9.825 44.057 1.00 78.81 271 ILE A O 1
ATOM 2193 N N . GLU A 1 272 ? 15.597 11.768 43.499 1.00 79.50 272 GLU A N 1
ATOM 2194 C CA . GLU A 1 272 ? 15.507 12.275 44.881 1.00 79.50 272 GLU A CA 1
ATOM 2195 C C . GLU A 1 272 ? 14.391 11.625 45.723 1.00 79.50 272 GLU A C 1
ATOM 2197 O O . GLU A 1 272 ? 14.394 11.755 46.947 1.00 79.50 272 GLU A O 1
ATOM 2202 N N . LYS A 1 273 ? 13.423 10.942 45.095 1.00 73.19 273 LYS A N 1
ATOM 2203 C CA . LYS A 1 273 ? 12.279 10.307 45.779 1.00 73.19 273 LYS A CA 1
ATOM 2204 C C . LYS A 1 273 ? 12.400 8.794 46.005 1.00 73.19 273 LYS A C 1
ATOM 2206 O O . LYS A 1 273 ? 11.520 8.242 46.668 1.00 73.19 273 LYS A O 1
ATOM 2211 N N . ASN A 1 274 ? 13.434 8.150 45.468 1.00 62.38 274 ASN A N 1
ATOM 2212 C CA . ASN A 1 274 ? 13.769 6.738 45.700 1.00 62.38 274 ASN A CA 1
ATOM 2213 C C . ASN A 1 274 ? 15.024 6.631 46.563 1.00 62.38 274 ASN A C 1
ATOM 2215 O O . ASN A 1 274 ? 15.086 5.674 47.364 1.00 62.38 274 ASN A O 1
#

Foldseek 3Di:
DVVVLVVVVVCCCVPPVVCVLVVDPDDLVLLVVLVVLVVVVCVVCVVVLVVVLVVVLVVLVVVLVVCCVVPCDVVCPVPDPPVVVVVVVVVSVVVSVVVSVVVSVVVVVVSVVVVLVVSCVSCVVVVGDDDPCSVQAQSVLVVVVVVLVVVCVVVPLVSLLVVLVCLQASVGHPRQNVSSLSSLVSSLVVLDLVSLLVNLCLLQVNSPGDDPDPVNVVSSVVRHNDPVSNLVSLVSSVVSPDPVSVVVVVVVVLCVVCVNDDPVVSVVVVVVVD

Secondary structure (DSSP, 8-state):
-HHHHHHHHHHHHHSHHHHHHH-----HHHHHHHHHHHHHHHHHHHHHHHHHHHHHHHHHHHHHHHHHHHH--GGGGGTS-HHHHHHHHHHHHHHHHHHHHHHHHHHHHHHHHHHHHHHHHHHHHTTPPP-TTGGGB-HHHHHHHHHHHHHHTT--HHHHHHHHHHHHHTSSBS--HHHHHHHHHHHHHTT-HHHHHHHHHHHHT------SSHHHHHHHHTS---HHHHHHHHHHHHHTT-HHHHHHHHHHHHHHHTTT--HHHHHHHHHHT-

pLDDT: mean 79.27, std 13.47, range [43.5, 97.31]

Organism: NCBI:txid491949

Sequence (274 aa):
MESESMNALRMLLKSDSYQRASSLPISSEELLRSQQAEKTWSKQNRLAGLRKSLYILLLGILVINLINIVFAPKELYGSVPNYLYYTLVAISYLLNLALCWYVLLKSFKTFQKSRLSLLEQYFKKNNLVFYEKIKLINVDALVNLEKHIEASEKADVDSLFEFSRALLEGNYIKTNYKIAIALASIAADLGHSRSAYIVAQAFNGDLDVNFESKEEYYNYLSFKKDKDSYIFWLEKAKELGSYKAKIELDKMNILSQSGGLSTTDIVKFAIEKN

Radius of gyration: 30.34 Å; chains: 1; bounding box: 76×37×90 Å